Protein 5LND (pdb70)

Solvent-accessible surface area: 12380 Å² total; per-residue (Å²): 78,61,24,86,29,100,28,25,164,51,125,6,73,32,38,153,20,146,66,80,25,52,0,0,46,0,8,0,13,18,83,34,171,18,104,0,1,14,1,75,7,38,62,65,1,84,42,2,34,0,20,13,108,103,50,30,107,6,62,11,66,14,129,69,15,50,108,70,139,64,21,8,86,34,72,14,26,7,27,33,7,60,1,44,4,27,0,24,44,31,41,148,2,128,39,89,0,82,3,37,1,86,0,12,0,26,78,123,70,76,58,63,109,106,10,62,15,61,15,51,5,86,184,122,46,59,25,88,15,119,34,31,181,51,136,5,77,26,35,135,17,146,56,80,21,50,0,0,55,0,20,0,22,9,93,34,156,7,83,0,1,14,1,70,13,33,57,60,1,109,45,3,24,0,17,8,108,79,29,6,60,12,52,10,68,16,123,72,17,54,104,76,139,79,16,12,84,35,82,40,48,58,121,130,8,70,1,40,2,24,0,26,49,26,44,70,4,70,39,20,94,0,75,2,32,0,81,0,15,0,24,41,154,121,72,77,54,62,107,104,13,66,14,72,13,46,4,103,161

CATH classification: 2.60.40.3590

Foldseek 3Di:
DDKDKEFDDDAAAFFAFAAKFWTMKIKDFAPDFFFWKKKAWDDLCWQQWWAAPVGDTFHKDKPQFPDDRTITMDGDGDGMGMITIIGGGGDGGDHKTKTKIKMFTHSPTDDMDIDMYIGDHHD/DWDKDKEFDDDAAAFFFAQAWFWTMKMKTFDQDFFFWKKKAFDDLCWQQWWAFPVGDTFHKDWPQFPDDPTITMDGDGHGMDMITITGGGGDGGDWGWTKTKTKMFTHHCHTDDMDIDMYTGTHHD

Secondary structure (DSSP, 8-state):
-EEEEEE-SS-EESEE-SS-EEEEEEEEE-SS---EEEEEE-GGGTTTEEE-TT--EEE-EESSSEEETTEEEEE--SSEEEEEEEEPTT-EE--EEEEEEEEEEE--EEEEEEEEEEEEEE-/--EEEEEE-SS--BSEE-SS-EEEEEEEEE--S---EEEEEE-GGGTTTEEE-TT--EEE-B-SSSEEETTEEEE---SSEEEEEEEEPTT-EE-SEEEEEEEEEEEE---EEEEEEEEEEEEEB-

InterPro domains:
  IPR048725 Fimbrial protein MyfA/ph 6 antigen [NF037938] (3-158)
  IPR048725 Fimbrial protein MyfA/ph 6 antigen [PF21462] (51-158)
  IPR048725 Fimbrial protein MyfA/ph 6 antigen [cd18777] (51-157)
  IPR053731 Fimbrial Structure-Associated Virulence Factor [G3DSA:2.60.40.3590] 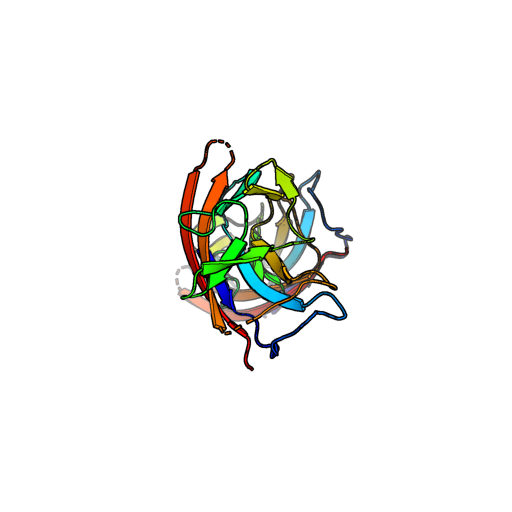(19-51)
  IPR053731 Fimbrial Structure-Associated Virulence Factor [G3DSA:2.60.40.3590] (52-159)

Nearest PDB structures (foldseek):
  5lnd-assembly1_A  TM=1.008E+00  e=5.851E-26  Yersinia enterocolitica
  5ln8-assembly2_B  TM=1.002E+00  e=4.134E-24  Yersinia enterocolitica
  5lo7-assembly1_A  TM=1.004E+00  e=1.104E-23  Yersinia enterocolitica
  5ln8-assembly1_A  TM=1.004E+00  e=1.618E-23  Yersinia enterocolitica
  5lo7-assembly1_B  TM=9.954E-01  e=4.821E-23  Yersinia enterocolitica

Sequence (249 aa):
FSVEFKATENEIVSGKLDADTPAFHLVMSDSGEHKGWNVRPTGASEGGQMVSADGTRVDLHTNELSWDNDHWWIDDGSERVEATFFLAAGDEVKGEYQFTGRVEEYVTVINSKDISATKTVKESFSVEFKATENEIVSGKLDADTPAFHLVMSDSGEHKGWNVRPTGASEGGQMVSADGTRVDLHTNELSWDNDHWWIDDGSERVEATFFLAAGDEVKAGEYQFTGRVEEYVETVINSKDISATKTVKE

Organism: Yersinia enterocolitica (NCBI:txid630)

Radius of gyration: 23.56 Å; Cα contacts (8 Å, |Δi|>4): 683; chains: 2; bounding box: 35×37×76 Å

Structure (mmCIF, N/CA/C/O backbone):
data_5LND
#
_entry.id   5LND
#
_cell.length_a   41.970
_cell.length_b   41.979
_cell.length_c   151.185
_cell.angle_alpha   90.000
_cell.angle_beta   90.000
_cell.angle_gamma   90.000
#
_symmetry.space_group_name_H-M   'P 21 21 21'
#
loop_
_entity.id
_entity.type
_entity.pdbx_description
1 polymer 'Fimbrial protein MyfA,Fimbrial protein MyfA,Fimbrial protein MyfA'
2 water water
#
loop_
_atom_site.group_PDB
_atom_site.id
_atom_site.type_symbol
_atom_site.label_atom_id
_atom_site.label_alt_id
_atom_site.label_comp_id
_atom_site.label_asym_id
_atom_site.label_entity_id
_atom_site.label_seq_id
_atom_site.pdbx_PDB_ins_code
_atom_site.Cartn_x
_atom_site.Cartn_y
_atom_site.Cartn_z
_atom_site.occupancy
_atom_site.B_iso_or_equiv
_atom_site.auth_seq_id
_atom_site.auth_comp_id
_atom_site.auth_asym_id
_atom_site.auth_atom_id
_atom_site.pdbx_PDB_model_num
ATOM 1 N N . PHE A 1 2 ? 4.047 5.867 -11.366 1.00 19.72 14 PHE A N 1
ATOM 2 C CA . PHE A 1 2 ? 4.681 5.738 -10.072 1.00 18.07 14 PHE A CA 1
ATOM 3 C C . PHE A 1 2 ? 4.108 4.542 -9.367 1.00 19.01 14 PHE A C 1
ATOM 4 O O . PHE A 1 2 ? 2.911 4.486 -9.098 1.00 21.81 14 PHE A O 1
ATOM 12 N N . SER A 1 3 ? 4.971 3.583 -9.062 1.00 19.17 15 SER A N 1
ATOM 13 C CA . SER A 1 3 ? 4.554 2.416 -8.313 1.00 19.51 15 SER A CA 1
ATOM 14 C C . SER A 1 3 ? 5.582 2.046 -7.253 1.00 19.45 15 SER A C 1
ATOM 15 O O . SER A 1 3 ? 6.783 2.196 -7.443 1.00 20.80 15 SER A O 1
ATOM 18 N N . VAL A 1 4 ? 5.104 1.571 -6.117 1.00 21.28 16 VAL A N 1
ATOM 19 C CA . VAL A 1 4 ? 6.005 1.147 -5.058 1.00 21.09 16 VAL A CA 1
ATOM 20 C C . VAL A 1 4 ? 5.615 -0.257 -4.611 1.00 21.30 16 VAL A C 1
ATOM 21 O O . VAL A 1 4 ? 4.432 -0.573 -4.533 1.00 24.30 16 VAL A O 1
ATOM 25 N N . GLU A 1 5 ? 6.604 -1.101 -4.341 1.00 21.59 17 GLU A N 1
ATOM 26 C CA . GLU A 1 5 ? 6.359 -2.445 -3.834 1.00 20.28 17 GLU A CA 1
ATOM 27 C C . GLU A 1 5 ? 7.304 -2.716 -2.668 1.00 17.48 17 GLU A C 1
ATOM 28 O O . GLU A 1 5 ? 8.506 -2.529 -2.779 1.00 18.17 17 GLU A O 1
ATOM 34 N N . PHE A 1 6 ? 6.741 -3.128 -1.540 1.00 19.23 18 PHE A N 1
ATOM 35 C CA . PHE A 1 6 ? 7.507 -3.337 -0.321 1.00 19.84 18 PHE A CA 1
ATOM 36 C C . PHE A 1 6 ? 6.972 -4.560 0.398 1.00 19.12 18 PHE A C 1
ATOM 37 O O . PHE A 1 6 ? 5.773 -4.670 0.630 1.00 21.88 18 PHE A O 1
ATOM 45 N N . LYS A 1 7 ? 7.861 -5.477 0.752 1.00 20.12 19 LYS A N 1
ATOM 46 C CA . LYS A 1 7 ? 7.443 -6.755 1.304 1.00 20.63 19 LYS A CA 1
ATOM 47 C C . LYS A 1 7 ? 8.532 -7.347 2.177 1.00 21.34 19 LYS A C 1
ATOM 48 O O . LYS A 1 7 ? 9.703 -7.021 2.026 1.00 20.01 19 LYS A O 1
ATOM 54 N N . ALA A 1 8 ? 8.138 -8.230 3.086 1.00 24.24 20 ALA A N 1
ATOM 55 C CA . ALA A 1 8 ? 9.105 -9.000 3.858 1.00 22.64 20 ALA A CA 1
ATOM 56 C C . ALA A 1 8 ? 9.843 -9.986 2.947 1.00 21.74 20 ALA A C 1
ATOM 57 O O . ALA A 1 8 ? 9.258 -10.547 2.017 1.00 22.91 20 ALA A O 1
ATOM 59 N N . THR A 1 9 ? 11.125 -10.205 3.207 1.00 22.61 21 THR A N 1
ATOM 60 C CA . THR A 1 9 ? 11.857 -11.218 2.453 1.00 25.98 21 THR A CA 1
ATOM 61 C C . THR A 1 9 ? 11.421 -12.622 2.892 1.00 27.12 21 THR A C 1
ATOM 62 O O . THR A 1 9 ? 10.700 -12.772 3.873 1.00 28.74 21 THR A O 1
ATOM 66 N N . GLU A 1 10 ? 11.851 -13.644 2.161 1.00 29.77 22 GLU A N 1
ATOM 67 C CA . GLU A 1 10 ? 11.329 -14.993 2.364 1.00 32.84 22 GLU A CA 1
ATOM 68 C C . GLU A 1 10 ? 12.186 -15.849 3.283 1.00 35.16 22 GLU A C 1
ATOM 69 O O . GLU A 1 10 ? 11.726 -16.873 3.796 1.00 36.63 22 GLU A O 1
ATOM 75 N N . ASN A 1 11 ? 13.428 -15.423 3.492 1.00 30.21 23 ASN A N 1
ATOM 76 C CA . ASN A 1 11 ? 14.343 -16.130 4.388 1.00 31.69 23 ASN A CA 1
ATOM 77 C C . ASN A 1 11 ? 13.895 -16.170 5.862 1.00 33.66 23 ASN A C 1
ATOM 78 O O . ASN A 1 11 ? 13.417 -15.181 6.419 1.00 32.97 23 ASN A O 1
ATOM 83 N N . GLU A 1 12 ? 14.048 -17.334 6.477 1.00 30.86 24 GLU A N 1
ATOM 84 C CA . GLU A 1 12 ? 13.647 -17.553 7.855 1.00 29.33 24 GLU A CA 1
ATOM 85 C C . GLU A 1 12 ? 14.655 -16.878 8.785 1.00 27.96 24 GLU A C 1
ATOM 86 O O . GLU A 1 12 ? 15.854 -17.069 8.622 1.00 28.53 24 GLU A O 1
ATOM 92 N N . ILE A 1 13 ? 14.178 -16.082 9.744 1.00 30.07 25 ILE A N 1
ATOM 93 C CA . ILE A 1 13 ? 15.036 -15.563 10.817 1.00 26.10 25 ILE A CA 1
ATOM 94 C C . ILE A 1 13 ? 14.641 -16.184 12.161 1.00 24.94 25 ILE A C 1
ATOM 95 O O . ILE A 1 13 ? 13.460 -16.274 12.483 1.00 27.22 25 ILE A O 1
ATOM 100 N N . VAL A 1 14 ? 15.629 -16.614 12.940 1.00 26.91 26 VAL A N 1
ATOM 101 C CA . VAL A 1 14 ? 15.384 -17.234 14.242 1.00 30.85 26 VAL A CA 1
ATOM 102 C C . VAL A 1 14 ? 16.007 -16.367 15.344 1.00 29.02 26 VAL A C 1
ATOM 103 O O . VAL A 1 14 ? 17.053 -15.763 15.125 1.00 28.80 26 VAL A O 1
ATOM 107 N N . SER A 1 15 ? 15.363 -16.292 16.510 1.00 27.69 27 SER A N 1
ATOM 108 C CA . SER A 1 15 ? 15.800 -15.372 17.564 1.00 27.45 27 SER A CA 1
ATOM 109 C C . SER A 1 15 ? 17.245 -15.638 18.020 1.00 29.53 27 SER A C 1
ATOM 110 O O . SER A 1 15 ? 17.751 -16.749 17.886 1.00 32.66 27 SER A O 1
ATOM 113 N N . GLY A 1 16 ? 17.921 -14.608 18.518 1.00 30.34 28 GLY A N 1
ATOM 114 C CA . GLY A 1 16 ? 19.309 -14.739 18.929 1.00 28.51 28 GLY A CA 1
ATOM 115 C C . GLY A 1 16 ? 20.206 -13.665 18.340 1.00 31.91 28 GLY A C 1
ATOM 116 O O . GLY A 1 16 ? 19.735 -12.591 17.959 1.00 29.63 28 GLY A O 1
ATOM 117 N N . LYS A 1 17 ? 21.501 -13.967 18.257 1.00 30.81 29 LYS A N 1
ATOM 118 C CA . LYS A 1 17 ? 22.499 -13.022 17.762 1.00 29.84 29 LYS A CA 1
ATOM 119 C C . LYS A 1 17 ? 23.011 -13.422 16.389 1.00 33.97 29 LYS A C 1
ATOM 120 O O . LYS A 1 17 ? 23.494 -14.534 16.181 1.00 35.00 29 LYS A O 1
ATOM 126 N N . LEU A 1 18 ? 22.922 -12.491 15.455 1.00 32.87 30 LEU A N 1
ATOM 127 C CA . LEU A 1 18 ? 23.113 -12.826 14.057 1.00 32.10 30 LEU A CA 1
ATOM 128 C C . LEU A 1 18 ? 24.565 -13.129 13.708 1.00 34.97 30 LEU A C 1
ATOM 129 O O . LEU A 1 18 ? 25.488 -12.625 14.340 1.00 37.06 30 LEU A O 1
ATOM 134 N N . ASP A 1 19 ? 24.744 -13.987 12.710 1.00 39.39 31 ASP A N 1
ATOM 135 C CA . ASP A 1 19 ? 26.061 -14.427 12.276 1.00 35.12 31 ASP A CA 1
ATOM 136 C C . ASP A 1 19 ? 26.549 -13.570 11.129 1.00 38.60 31 ASP A C 1
ATOM 137 O O . ASP A 1 19 ? 27.637 -12.999 11.180 1.00 37.51 31 ASP A O 1
ATOM 142 N N . ALA A 1 20 ? 25.727 -13.510 10.087 1.00 39.33 32 ALA A N 1
ATOM 143 C CA . ALA A 1 20 ? 26.003 -12.714 8.896 1.00 36.59 32 ALA A CA 1
ATOM 144 C C . ALA A 1 20 ? 24.876 -11.701 8.737 1.00 30.71 32 ALA A C 1
ATOM 145 O O . ALA A 1 20 ? 24.019 -11.587 9.611 1.00 29.89 32 ALA A O 1
ATOM 147 N N . ASP A 1 21 ? 24.869 -10.972 7.630 1.00 30.70 33 ASP A N 1
ATOM 148 C CA . ASP A 1 21 ? 23.792 -10.032 7.368 1.00 29.07 33 ASP A CA 1
ATOM 149 C C . ASP A 1 21 ? 22.567 -10.767 6.858 1.00 30.44 33 ASP A C 1
ATOM 150 O O . ASP A 1 21 ? 22.686 -11.677 6.047 1.00 35.80 33 ASP A O 1
ATOM 155 N N . THR A 1 22 ? 21.390 -10.379 7.329 1.00 26.87 34 THR A N 1
ATOM 156 C CA . THR A 1 22 ? 20.189 -11.137 7.009 1.00 26.72 34 THR A CA 1
ATOM 157 C C . THR A 1 22 ? 19.101 -10.266 6.378 1.00 27.89 34 THR A C 1
ATOM 158 O O . THR A 1 22 ? 18.618 -9.323 7.002 1.00 26.39 34 THR A O 1
ATOM 162 N N . PRO A 1 23 ? 18.726 -10.579 5.126 1.00 24.27 35 PRO A N 1
ATOM 163 C CA . PRO A 1 23 ? 17.675 -9.846 4.420 1.00 24.44 35 PRO A CA 1
ATOM 164 C C . PRO A 1 23 ? 16.377 -9.856 5.213 1.00 24.35 35 PRO A C 1
ATOM 165 O O . PRO A 1 23 ? 16.003 -10.901 5.733 1.00 26.29 35 PRO A O 1
ATOM 169 N N . ALA A 1 24 ? 15.700 -8.713 5.289 1.00 23.17 36 ALA A N 1
ATOM 170 C CA . ALA A 1 24 ? 14.432 -8.615 6.007 1.00 21.25 36 ALA A CA 1
ATOM 171 C C . ALA A 1 24 ? 13.274 -8.070 5.159 1.00 19.64 36 ALA A C 1
ATOM 172 O O . ALA A 1 24 ? 12.131 -8.499 5.326 1.00 19.74 36 ALA A O 1
ATOM 174 N N . PHE A 1 25 ? 13.563 -7.105 4.285 1.00 19.94 37 PHE A N 1
ATOM 175 C CA . PHE A 1 25 ? 12.545 -6.532 3.401 1.00 19.12 37 PHE A CA 1
ATOM 176 C C . PHE A 1 25 ? 13.085 -6.293 2.006 1.00 17.86 37 PHE A C 1
ATOM 177 O O . PHE A 1 25 ? 14.290 -6.158 1.817 1.00 18.77 37 PHE A O 1
ATOM 185 N N . HIS A 1 26 ? 12.183 -6.229 1.034 1.00 19.71 38 HIS A N 1
ATOM 186 C CA . HIS A 1 26 ? 12.565 -5.857 -0.316 1.00 19.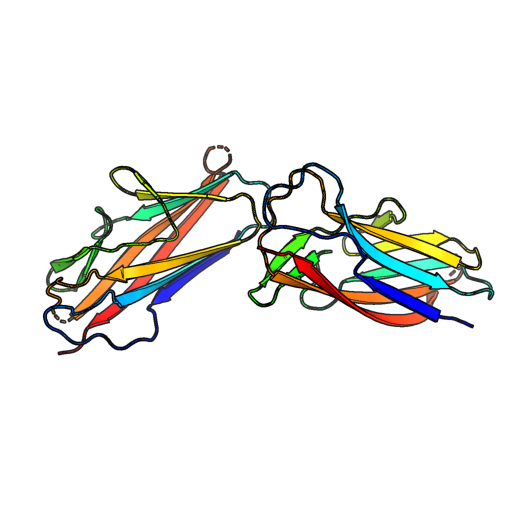63 38 HIS A CA 1
ATOM 187 C C . HIS A 1 26 ? 11.698 -4.725 -0.865 1.00 18.40 38 HIS A C 1
ATOM 188 O O . HIS A 1 26 ? 10.475 -4.709 -0.678 1.00 17.44 38 HIS A O 1
ATOM 195 N N . LEU A 1 27 ? 12.345 -3.792 -1.556 1.00 17.57 39 LEU A N 1
ATOM 196 C CA . LEU A 1 27 ? 11.688 -2.578 -2.021 1.00 18.55 39 LEU A CA 1
ATOM 197 C C . LEU A 1 27 ? 11.930 -2.300 -3.498 1.00 16.59 39 LEU A C 1
ATOM 198 O O . LEU A 1 27 ? 13.062 -2.324 -3.971 1.00 17.66 39 LEU A O 1
ATOM 203 N N . VAL A 1 28 ? 10.851 -2.031 -4.221 1.00 16.97 40 VAL A N 1
ATOM 204 C CA . VAL A 1 28 ? 10.961 -1.622 -5.606 1.00 18.60 40 VAL A CA 1
ATOM 205 C C . VAL A 1 28 ? 10.228 -0.311 -5.841 1.00 16.49 40 VAL A C 1
ATOM 206 O O . VAL A 1 28 ? 9.047 -0.192 -5.551 1.00 17.49 40 VAL A O 1
ATOM 210 N N . MET A 1 29 ? 10.952 0.676 -6.355 1.00 19.24 41 MET A N 1
ATOM 211 C CA . M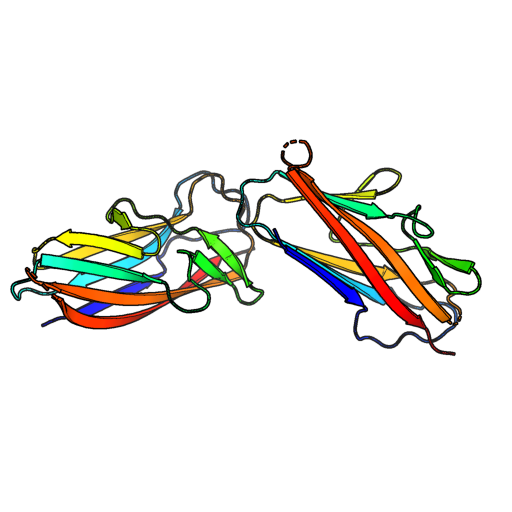ET A 1 29 ? 10.395 1.992 -6.645 1.00 19.81 41 MET A CA 1
ATOM 212 C C . MET A 1 29 ? 10.552 2.251 -8.133 1.00 19.57 41 MET A C 1
ATOM 213 O O . MET A 1 29 ? 11.661 2.225 -8.665 1.00 18.96 41 MET A O 1
ATOM 218 N N . SER A 1 30 ? 9.439 2.478 -8.813 1.00 20.33 42 SER A N 1
ATOM 219 C CA . SER A 1 30 ? 9.493 2.652 -10.251 1.00 19.56 42 SER A CA 1
ATOM 220 C C . SER A 1 30 ? 8.621 3.794 -10.725 1.00 21.73 42 SER A C 1
ATOM 221 O O . SER A 1 30 ? 7.575 4.084 -10.137 1.00 22.82 42 SER A O 1
ATOM 224 N N . ASP A 1 31 ? 9.090 4.466 -11.767 1.00 19.85 43 ASP A N 1
ATOM 225 C CA . ASP A 1 31 ? 8.313 5.488 -12.431 1.00 19.62 43 ASP A CA 1
ATOM 226 C C . ASP A 1 31 ? 8.911 5.756 -13.789 1.00 19.98 43 ASP A C 1
ATOM 227 O O . ASP A 1 31 ? 10.118 5.919 -13.922 1.00 18.50 43 ASP A O 1
ATOM 232 N N . SER A 1 32 ? 8.049 5.804 -14.798 1.00 26.47 44 SER A N 1
ATOM 233 C CA . SER A 1 32 ? 8.475 6.065 -16.167 1.00 26.19 44 SER A CA 1
ATOM 234 C C . SER A 1 32 ? 8.663 7.555 -16.417 1.00 24.73 44 SER A C 1
ATOM 235 O O . SER A 1 32 ? 9.250 7.945 -17.419 1.00 23.57 44 SER A O 1
ATOM 238 N N . GLY A 1 33 ? 8.168 8.386 -15.507 1.00 24.24 45 GLY A N 1
ATOM 239 C CA . GLY A 1 33 ? 8.336 9.821 -15.635 1.00 22.83 45 GLY A CA 1
ATOM 240 C C . GLY A 1 33 ? 9.728 10.292 -15.274 1.00 24.27 45 GLY A C 1
ATOM 241 O O . GLY A 1 33 ? 10.453 9.617 -14.551 1.00 27.57 45 GLY A O 1
ATOM 242 N N . GLU A 1 34 ? 10.091 11.459 -15.792 1.00 24.44 46 GLU A N 1
ATOM 243 C CA . GLU A 1 34 ? 11.356 12.125 -15.499 1.00 26.52 46 GLU A CA 1
ATOM 244 C C . GLU A 1 34 ? 11.530 12.375 -13.997 1.00 24.75 46 GLU A C 1
ATOM 245 O O . GLU A 1 34 ? 10.654 12.960 -13.360 1.00 24.74 46 GLU A O 1
ATOM 251 N N . HIS A 1 35 ? 12.655 11.932 -13.432 1.00 21.84 47 HIS A N 1
ATOM 252 C CA . HIS A 1 35 ? 12.932 12.130 -12.000 1.00 19.43 47 HIS A CA 1
ATOM 253 C C . HIS A 1 35 ? 14.421 12.091 -11.670 1.00 17.29 47 HIS A C 1
ATOM 254 O O . HIS A 1 35 ? 15.218 11.604 -12.468 1.00 20.99 47 HIS A O 1
ATOM 261 N N . LYS A 1 36 ? 14.792 12.604 -10.500 1.00 14.63 48 LYS A N 1
ATOM 262 C CA . LYS A 1 36 ? 16.198 12.665 -10.107 1.00 16.78 48 LYS A CA 1
ATOM 263 C C . LYS A 1 36 ? 16.563 11.528 -9.163 1.00 15.70 48 LYS A C 1
ATOM 264 O O . LYS A 1 36 ? 17.674 11.007 -9.187 1.00 15.77 48 LYS A O 1
ATOM 270 N N . GLY A 1 37 ? 15.620 11.137 -8.327 1.00 15.02 49 GLY A N 1
ATOM 271 C CA . GLY A 1 37 ? 15.899 10.100 -7.364 1.00 14.96 49 GLY A CA 1
ATOM 272 C C . GLY A 1 37 ? 14.749 9.840 -6.425 1.00 14.11 49 GLY A C 1
ATOM 273 O O . GLY A 1 37 ? 13.619 10.275 -6.664 1.00 15.16 49 GLY A O 1
ATOM 274 N N . TRP A 1 38 ? 15.060 9.120 -5.354 1.00 14.58 50 TRP A N 1
ATOM 275 C CA . TRP A 1 38 ? 14.073 8.668 -4.388 1.00 16.60 50 TRP A CA 1
ATOM 276 C C . TRP A 1 38 ? 14.542 8.852 -2.946 1.00 14.89 50 TRP A C 1
ATOM 277 O O . TRP A 1 38 ? 15.733 8.731 -2.638 1.00 13.84 50 TRP A O 1
ATOM 288 N N . ASN A 1 39 ? 13.583 9.143 -2.074 1.00 15.02 51 ASN A N 1
ATOM 289 C CA . ASN A 1 39 ? 13.782 9.102 -0.629 1.00 15.97 51 ASN A CA 1
ATOM 290 C C . ASN A 1 39 ? 12.991 7.924 -0.060 1.00 15.22 51 ASN A C 1
ATOM 291 O O . ASN A 1 39 ? 11.917 7.606 -0.562 1.00 14.52 51 ASN A O 1
ATOM 296 N N . VAL A 1 40 ? 13.523 7.270 0.969 1.00 13.23 52 VAL A N 1
ATOM 297 C CA . VAL A 1 40 ? 12.716 6.373 1.790 1.00 14.34 52 VAL A CA 1
ATOM 298 C C . VAL A 1 40 ? 12.759 6.903 3.227 1.00 15.22 52 VAL A C 1
ATOM 299 O O . VAL A 1 40 ? 13.799 6.836 3.876 1.00 16.34 52 VAL A O 1
ATOM 303 N N . ARG A 1 41 ? 11.635 7.438 3.708 1.00 14.26 53 ARG A N 1
ATOM 304 C CA . ARG A 1 41 ? 11.579 8.091 5.019 1.00 16.74 53 ARG A CA 1
ATOM 305 C C . ARG A 1 41 ? 10.823 7.274 6.063 1.00 16.09 53 ARG A C 1
ATOM 306 O O . ARG A 1 41 ? 9.617 7.115 5.959 1.00 15.01 53 ARG A O 1
ATOM 314 N N . PRO A 1 42 ? 11.534 6.770 7.088 1.00 15.27 54 PRO A N 1
ATOM 315 C CA . PRO A 1 42 ? 10.884 6.018 8.164 1.00 14.74 54 PRO A CA 1
ATOM 316 C C . PRO A 1 42 ? 9.899 6.901 8.911 1.00 17.09 54 PRO A C 1
ATOM 317 O O . PRO A 1 42 ? 10.187 8.063 9.222 1.00 17.52 54 PRO A O 1
ATOM 321 N N . THR A 1 43 ? 8.730 6.339 9.183 1.00 15.96 55 THR A N 1
ATOM 322 C CA . THR A 1 43 ? 7.652 7.067 9.813 1.00 15.35 55 THR A CA 1
ATOM 323 C C . THR A 1 43 ? 7.262 6.306 11.052 1.00 19.17 55 THR A C 1
ATOM 324 O O . THR A 1 43 ? 7.549 5.117 11.161 1.00 18.24 55 THR A O 1
ATOM 328 N N . GLY A 1 44 ? 6.600 6.987 11.979 1.00 20.52 56 GLY A N 1
ATOM 329 C CA . GLY A 1 44 ? 6.088 6.331 13.165 1.00 17.52 56 GLY A CA 1
ATOM 330 C C . GLY A 1 44 ? 7.169 5.737 14.042 1.00 16.79 56 GLY A C 1
ATOM 331 O O . GLY A 1 44 ? 8.252 6.302 14.185 1.00 18.45 56 GLY A O 1
ATOM 332 N N . ALA A 1 45 ? 6.874 4.575 14.611 1.00 17.27 57 ALA A N 1
ATOM 333 C CA . ALA A 1 45 ? 7.799 3.876 15.492 1.00 17.17 57 ALA A CA 1
ATOM 334 C C . ALA A 1 45 ? 9.106 3.524 14.794 1.00 17.11 57 ALA A C 1
ATOM 335 O O . ALA A 1 45 ? 10.086 3.164 15.439 1.00 22.41 57 ALA A O 1
ATOM 337 N N . SER A 1 46 ? 9.108 3.613 13.472 1.00 17.02 58 SER A N 1
ATOM 338 C CA . SER A 1 46 ? 10.252 3.198 12.687 1.00 17.11 58 SER A CA 1
ATOM 339 C C . SER A 1 46 ? 11.266 4.313 12.530 1.00 16.42 58 SER A C 1
ATOM 340 O O . SER A 1 46 ? 12.336 4.107 11.964 1.00 16.13 58 SER A O 1
ATOM 343 N N . GLU A 1 47 ? 10.938 5.495 13.035 1.00 15.98 59 GLU A N 1
ATOM 344 C CA . GLU A 1 47 ? 11.857 6.607 12.879 1.00 20.75 59 GLU A CA 1
ATOM 345 C C . GLU A 1 47 ? 13.223 6.300 13.484 1.00 19.59 59 GLU A C 1
ATOM 346 O O . GLU A 1 47 ? 13.321 5.852 14.616 1.00 21.95 59 GLU A O 1
ATOM 352 N N . GLY A 1 48 ? 14.274 6.520 12.706 1.00 19.43 60 GLY A N 1
ATOM 353 C CA . GLY A 1 48 ? 15.606 6.111 13.105 1.00 19.32 60 GLY A CA 1
ATOM 354 C C . GLY A 1 48 ? 16.060 5.000 12.187 1.00 17.15 60 GLY A C 1
ATOM 355 O O . GLY A 1 48 ? 17.200 4.538 12.258 1.00 21.23 60 GLY A O 1
ATOM 356 N N . GLY A 1 49 ? 15.146 4.571 11.325 1.00 15.55 61 GLY A N 1
ATOM 357 C CA . GLY A 1 49 ? 15.417 3.517 10.370 1.00 15.67 61 GLY A CA 1
ATOM 358 C C . GLY A 1 49 ? 15.389 2.166 11.043 1.00 15.29 61 GLY A C 1
ATOM 359 O O . GLY A 1 49 ? 16.322 1.393 10.903 1.00 16.19 61 GLY A O 1
ATOM 360 N N . GLN A 1 50 ? 14.317 1.880 11.774 1.00 17.90 62 GLN A N 1
ATOM 361 C CA . GLN A 1 50 ? 14.253 0.662 12.570 1.00 17.65 62 GLN A CA 1
ATOM 362 C C . GLN A 1 50 ? 12.954 -0.118 12.401 1.00 19.69 62 GLN A C 1
ATOM 363 O O . GLN A 1 50 ? 11.894 0.468 12.208 1.00 20.65 62 GLN A O 1
ATOM 369 N N . MET A 1 51 ? 13.044 -1.445 12.480 1.00 19.62 63 MET A N 1
ATOM 370 C CA . MET A 1 51 ? 11.848 -2.274 12.547 1.00 17.23 63 MET A CA 1
ATOM 371 C C . MET A 1 51 ? 11.549 -2.567 14.009 1.00 18.88 63 MET A C 1
ATOM 372 O O . MET A 1 51 ? 12.461 -2.790 14.805 1.00 19.98 63 MET A O 1
ATOM 377 N N . VAL A 1 52 ? 10.275 -2.520 14.375 1.00 20.55 64 VAL A N 1
ATOM 378 C CA . VAL A 1 52 ? 9.895 -2.518 15.785 1.00 20.59 64 VAL A CA 1
ATOM 379 C C . VAL A 1 52 ? 8.816 -3.564 16.048 1.00 20.17 64 VAL A C 1
ATOM 380 O O . VAL A 1 52 ? 7.808 -3.594 15.350 1.00 18.79 64 VAL A O 1
ATOM 384 N N . SER A 1 53 ? 9.029 -4.425 17.047 1.00 22.83 65 SER A N 1
ATOM 385 C CA . SER A 1 53 ? 8.071 -5.490 17.366 1.00 21.05 65 SER A CA 1
ATOM 386 C C . SER A 1 53 ? 6.946 -5.001 18.269 1.00 23.17 65 SER A C 1
ATOM 387 O O . SER A 1 53 ? 6.870 -3.824 18.593 1.00 24.06 65 SER A O 1
ATOM 390 N N . ALA A 1 54 ? 6.058 -5.904 18.663 1.00 25.52 66 ALA A N 1
ATOM 391 C CA . ALA A 1 54 ? 4.904 -5.508 19.461 1.00 28.31 66 ALA A CA 1
ATOM 392 C C . ALA A 1 54 ? 5.283 -5.186 20.899 1.00 27.29 66 ALA A C 1
ATOM 393 O O . ALA A 1 54 ? 4.564 -4.444 21.571 1.00 28.14 66 ALA A O 1
ATOM 395 N N . ASP A 1 55 ? 6.389 -5.757 21.373 1.00 23.41 67 ASP A N 1
ATOM 396 C CA . ASP A 1 55 ? 6.850 -5.483 22.730 1.00 24.99 67 ASP A CA 1
ATOM 397 C C . ASP A 1 55 ? 7.791 -4.293 22.803 1.00 25.47 67 ASP A C 1
ATOM 398 O O . ASP A 1 55 ? 8.313 -3.975 23.865 1.00 30.08 67 ASP A O 1
ATOM 403 N N . GLY A 1 56 ? 8.034 -3.658 21.665 1.00 24.62 68 GLY A N 1
ATOM 404 C CA . GLY A 1 56 ? 8.887 -2.487 21.632 1.00 23.73 68 GLY A CA 1
ATOM 405 C C . GLY A 1 56 ? 10.364 -2.748 21.428 1.00 24.93 68 GLY A C 1
ATOM 406 O O . GLY A 1 56 ? 11.195 -1.905 21.776 1.00 26.32 68 GLY A O 1
ATOM 407 N N . THR A 1 57 ? 10.702 -3.903 20.864 1.00 22.73 69 THR A N 1
ATOM 408 C CA . THR A 1 57 ? 12.089 -4.182 20.513 1.00 23.12 69 THR A CA 1
ATOM 409 C C . THR A 1 57 ? 12.428 -3.519 19.173 1.00 23.29 69 THR A C 1
ATOM 410 O O . THR A 1 57 ? 11.784 -3.804 18.157 1.00 20.48 69 THR A O 1
ATOM 414 N N . ARG A 1 58 ? 13.444 -2.652 19.176 1.00 25.70 70 ARG A N 1
ATOM 415 C CA . ARG A 1 58 ? 13.859 -1.897 17.985 1.00 24.03 70 ARG A CA 1
ATOM 416 C C . ARG A 1 58 ? 15.094 -2.526 17.325 1.00 23.33 70 ARG A C 1
ATOM 417 O O . ARG A 1 58 ? 16.134 -2.670 17.973 1.00 24.01 70 ARG A O 1
ATOM 425 N N . VAL A 1 59 ? 14.993 -2.896 16.047 1.00 20.88 71 VAL A N 1
ATOM 426 C CA . VAL A 1 59 ? 16.155 -3.432 15.318 1.00 22.74 71 VAL A CA 1
ATOM 427 C C . VAL A 1 59 ? 16.534 -2.596 14.089 1.00 23.08 71 VAL A C 1
ATOM 428 O O . VAL A 1 59 ? 15.684 -2.285 13.250 1.00 22.86 71 VAL A O 1
ATOM 432 N N . ASP A 1 60 ? 17.816 -2.248 13.992 1.00 21.87 72 ASP A N 1
ATOM 433 C CA . ASP A 1 60 ? 18.324 -1.423 12.903 1.00 20.52 72 ASP A CA 1
ATOM 434 C C . ASP A 1 60 ? 18.218 -2.079 11.531 1.00 23.33 72 ASP A C 1
ATOM 435 O O . ASP A 1 60 ? 18.427 -3.284 11.385 1.00 22.00 72 ASP A O 1
ATOM 440 N N . LEU A 1 61 ? 17.889 -1.267 10.529 1.00 22.40 73 LEU A N 1
ATOM 441 C CA . LEU A 1 61 ? 17.860 -1.703 9.138 1.00 19.46 73 LEU A CA 1
ATOM 442 C C . LEU A 1 61 ? 19.062 -1.141 8.421 1.00 16.68 73 LEU A C 1
ATOM 443 O O . LEU A 1 61 ? 19.559 -0.080 8.783 1.00 18.26 73 LEU A O 1
ATOM 448 N N . HIS A 1 62 ? 19.536 -1.855 7.409 1.00 18.28 74 HIS A N 1
ATOM 449 C CA . HIS A 1 62 ? 20.637 -1.366 6.602 1.00 17.62 74 HIS A CA 1
ATOM 450 C C . HIS A 1 62 ? 20.384 -1.748 5.162 1.00 17.05 74 HIS A C 1
ATOM 451 O O . HIS A 1 62 ? 19.707 -2.740 4.898 1.00 18.92 74 HIS A O 1
ATOM 458 N N . THR A 1 63 ? 20.934 -0.962 4.242 1.00 16.98 75 THR A N 1
ATOM 459 C CA . THR A 1 63 ? 20.839 -1.241 2.812 1.00 18.81 75 THR A CA 1
ATOM 460 C C . THR A 1 63 ? 22.123 -0.833 2.107 1.00 18.60 75 THR A C 1
ATOM 461 O O . THR A 1 63 ? 22.718 0.194 2.433 1.00 17.39 75 THR A O 1
ATOM 465 N N . ASN A 1 64 ? 22.557 -1.654 1.156 1.00 21.20 76 ASN A N 1
ATOM 466 C CA . ASN A 1 64 ? 23.713 -1.312 0.340 1.00 23.65 76 ASN A CA 1
ATOM 467 C C . ASN A 1 64 ? 23.303 -0.714 -1.011 1.00 20.84 76 ASN A C 1
ATOM 468 O O . ASN A 1 64 ? 24.149 -0.326 -1.814 1.00 21.75 76 ASN A O 1
ATOM 473 N N . GLU A 1 65 ? 21.996 -0.604 -1.230 1.00 20.93 77 GLU A N 1
ATOM 474 C CA . GLU A 1 65 ? 21.470 -0.043 -2.466 1.00 20.61 77 GLU A CA 1
ATOM 475 C C . GLU A 1 65 ? 21.111 1.419 -2.318 1.00 18.69 77 GLU A C 1
ATOM 476 O O . GLU A 1 65 ? 20.959 2.114 -3.316 1.00 21.19 77 GLU A O 1
ATOM 482 N N . LEU A 1 66 ? 20.940 1.881 -1.083 1.00 16.97 78 LEU A N 1
ATOM 483 C CA . LEU A 1 66 ? 20.573 3.271 -0.858 1.00 14.45 78 LEU A CA 1
ATOM 484 C C . LEU A 1 66 ? 21.560 3.938 0.074 1.00 14.54 78 LEU A C 1
ATOM 485 O O . LEU A 1 66 ? 22.189 3.284 0.903 1.00 15.19 78 LEU A O 1
ATOM 490 N N . SER A 1 67 ? 21.677 5.253 -0.077 1.00 16.28 79 SER A N 1
ATOM 491 C CA . SER A 1 67 ? 22.493 6.077 0.796 1.00 17.11 79 SER A CA 1
ATOM 492 C C . SER A 1 67 ? 21.685 6.535 2.005 1.00 17.03 79 SER A C 1
ATOM 493 O O . SER A 1 67 ? 20.459 6.519 1.975 1.00 16.34 79 SER A O 1
ATOM 496 N N . TRP A 1 68 ? 22.380 6.961 3.056 1.00 16.04 80 TRP A N 1
ATOM 497 C CA . TRP A 1 68 ? 21.732 7.422 4.282 1.00 18.35 80 TRP A CA 1
ATOM 498 C C . TRP A 1 68 ? 22.114 8.865 4.605 1.00 17.46 80 TRP A C 1
ATOM 499 O O . TRP A 1 68 ? 23.255 9.272 4.388 1.00 17.17 80 TRP A O 1
ATOM 510 N N . ASP A 1 69 ? 21.152 9.632 5.112 1.00 17.53 81 ASP A N 1
ATOM 511 C CA . ASP A 1 69 ? 21.377 11.030 5.459 1.00 19.06 81 ASP A CA 1
ATOM 512 C C . ASP A 1 69 ? 20.651 11.358 6.759 1.00 19.34 81 ASP A C 1
ATOM 513 O O . ASP A 1 69 ? 19.494 11.777 6.733 1.00 21.28 81 ASP A O 1
ATOM 518 N N . ASN A 1 70 ? 21.350 11.181 7.883 1.00 18.52 82 ASN A N 1
ATOM 519 C CA . ASN A 1 70 ? 20.823 11.452 9.230 1.00 20.56 82 ASN A CA 1
ATOM 520 C C . ASN A 1 70 ? 19.635 10.589 9.656 1.00 19.15 82 ASN A C 1
ATOM 521 O O . ASN A 1 70 ? 19.734 9.836 10.622 1.00 21.20 82 ASN A O 1
ATOM 526 N N . ASP A 1 71 ? 18.517 10.698 8.943 1.00 19.38 83 ASP A N 1
ATOM 527 C CA . ASP A 1 71 ? 17.300 9.995 9.352 1.00 19.78 83 ASP A CA 1
ATOM 528 C C . ASP A 1 71 ? 16.500 9.334 8.227 1.00 19.51 83 ASP A C 1
ATOM 529 O O . ASP A 1 71 ? 15.366 8.914 8.447 1.00 18.60 83 ASP A O 1
ATOM 534 N N . HIS A 1 72 ? 17.083 9.222 7.034 1.00 16.47 84 HIS A N 1
ATOM 535 C CA . HIS A 1 72 ? 16.382 8.598 5.906 1.00 17.12 84 HIS A CA 1
ATOM 536 C C . HIS A 1 72 ? 17.326 8.023 4.848 1.00 15.63 84 HIS A C 1
ATOM 537 O O . HIS A 1 72 ? 18.492 8.395 4.795 1.00 16.67 84 HIS A O 1
ATOM 544 N N . TRP A 1 73 ? 16.831 7.109 4.017 1.00 14.02 85 TRP A N 1
ATOM 545 C CA . TRP A 1 73 ? 17.622 6.654 2.873 1.00 14.63 85 TRP A CA 1
ATOM 546 C C . TRP A 1 73 ? 17.296 7.485 1.649 1.00 17.17 85 TRP A C 1
ATOM 547 O O . TRP A 1 73 ? 16.202 8.040 1.541 1.00 15.03 85 TRP A O 1
ATOM 558 N N . TRP A 1 74 ? 18.257 7.591 0.739 1.00 16.61 86 TRP A N 1
ATOM 559 C CA . TRP A 1 74 ? 18.049 8.336 -0.497 1.00 15.69 86 TRP A CA 1
ATOM 560 C C . TRP A 1 74 ? 18.964 7.804 -1.573 1.00 16.22 86 TRP A C 1
ATOM 561 O O . TRP A 1 74 ? 20.008 7.223 -1.284 1.00 15.40 86 TRP A O 1
ATOM 572 N N . ILE A 1 75 ? 18.560 8.011 -2.819 1.00 17.63 87 ILE A N 1
ATOM 573 C CA . ILE A 1 75 ? 19.390 7.656 -3.958 1.00 16.29 87 ILE A CA 1
ATOM 574 C C . ILE A 1 75 ? 19.067 8.545 -5.150 1.00 17.53 87 ILE A C 1
ATOM 575 O O . ILE A 1 75 ? 17.906 8.888 -5.384 1.00 16.64 87 ILE A O 1
ATOM 580 N N . ASP A 1 76 ? 20.108 8.952 -5.873 1.00 20.09 88 ASP A N 1
ATOM 581 C CA . ASP A 1 76 ? 19.929 9.587 -7.170 1.00 17.55 88 ASP A CA 1
ATOM 582 C C . ASP A 1 76 ? 19.952 8.500 -8.228 1.00 20.20 88 ASP A C 1
ATOM 583 O O . ASP A 1 76 ? 20.963 7.834 -8.434 1.00 20.17 88 ASP A O 1
ATOM 588 N N . ASP A 1 77 ? 18.824 8.323 -8.894 1.00 21.68 89 ASP A N 1
ATOM 589 C CA . ASP A 1 77 ? 18.670 7.263 -9.867 1.00 19.81 89 ASP A CA 1
ATOM 590 C C . ASP A 1 77 ? 17.608 7.740 -10.833 1.00 20.37 89 ASP A C 1
ATOM 591 O O . ASP A 1 77 ? 16.441 7.893 -10.458 1.00 20.61 89 ASP A O 1
ATOM 596 N N . GLY A 1 78 ? 18.024 8.000 -12.067 1.00 18.79 90 GLY A N 1
ATOM 597 C CA . GLY A 1 78 ? 17.116 8.467 -13.093 1.00 19.51 90 GLY A CA 1
ATOM 598 C C . GLY A 1 78 ? 16.440 7.373 -13.896 1.00 17.80 90 GLY A C 1
ATOM 599 O O . GLY A 1 78 ? 15.465 7.639 -14.587 1.00 17.83 90 GLY A O 1
ATOM 600 N N . SER A 1 79 ? 16.944 6.145 -13.815 1.00 17.22 91 SER A N 1
ATOM 601 C CA . SER A 1 79 ? 16.327 5.045 -14.545 1.00 17.08 91 SER A CA 1
ATOM 602 C C . SER A 1 79 ? 14.887 4.843 -14.078 1.00 18.60 91 SER A C 1
ATOM 603 O O . SER A 1 79 ? 14.455 5.439 -13.088 1.00 20.69 91 SER A O 1
ATOM 606 N N . GLU A 1 80 ? 14.137 4.015 -14.794 1.00 19.03 92 GLU A N 1
ATOM 607 C CA . GLU A 1 80 ? 12.708 3.852 -14.525 1.00 20.92 92 GLU A CA 1
ATOM 608 C C . GLU A 1 80 ? 12.443 3.092 -13.217 1.00 20.30 92 GLU A C 1
ATOM 609 O O . GLU A 1 80 ? 11.358 3.175 -12.640 1.00 21.11 92 GLU A O 1
ATOM 615 N N . ARG A 1 81 ? 13.455 2.384 -12.733 1.00 19.72 93 ARG A N 1
ATOM 616 C CA . ARG A 1 81 ? 13.249 1.420 -11.664 1.00 20.63 93 ARG A CA 1
ATOM 617 C C . ARG A 1 81 ? 14.498 1.220 -10.795 1.00 20.94 93 ARG A C 1
ATOM 618 O O . ARG A 1 81 ? 15.614 1.140 -11.301 1.00 21.46 93 ARG A O 1
ATOM 626 N N . VAL A 1 82 ? 14.310 1.149 -9.484 1.00 20.46 94 VAL A N 1
ATOM 627 C CA . VAL A 1 82 ? 15.428 0.901 -8.577 1.00 20.79 94 VAL A CA 1
ATOM 628 C C . VAL A 1 82 ? 14.975 -0.071 -7.489 1.00 23.17 94 VAL A C 1
ATOM 629 O O . VAL A 1 82 ? 13.858 0.041 -6.979 1.00 20.96 94 VAL A O 1
ATOM 633 N N . GLU A 1 83 ? 15.820 -1.046 -7.162 1.00 20.71 95 GLU A N 1
ATOM 634 C CA . GLU A 1 83 ? 15.471 -2.040 -6.152 1.00 22.95 95 GLU A CA 1
ATOM 635 C C . GLU A 1 83 ? 16.416 -2.018 -4.965 1.00 21.96 95 GLU A C 1
ATOM 636 O O . GLU A 1 83 ? 17.613 -1.798 -5.122 1.00 21.66 95 GLU A O 1
ATOM 642 N N . ALA A 1 84 ? 15.878 -2.259 -3.775 1.00 18.08 96 ALA A N 1
ATOM 643 C CA . ALA A 1 84 ? 16.710 -2.304 -2.591 1.00 16.75 96 ALA A CA 1
ATOM 644 C C . ALA A 1 84 ? 16.295 -3.437 -1.668 1.00 17.81 96 ALA A C 1
ATOM 645 O O . ALA A 1 84 ? 15.113 -3.768 -1.555 1.00 18.45 96 ALA A O 1
ATOM 647 N N . THR A 1 85 ? 17.289 -4.019 -1.005 1.00 17.99 97 THR A N 1
ATOM 648 C CA . THR A 1 85 ? 17.078 -5.036 0.014 1.00 15.91 97 THR A CA 1
ATOM 649 C C . THR A 1 85 ? 17.567 -4.477 1.333 1.00 19.16 97 THR A C 1
ATOM 650 O O . THR A 1 85 ? 18.688 -3.981 1.425 1.00 20.42 97 THR A O 1
ATOM 654 N N . PHE A 1 86 ? 16.723 -4.538 2.354 1.00 20.75 98 PHE A N 1
ATOM 655 C CA . PHE A 1 86 ? 17.113 -4.065 3.667 1.00 18.17 98 PHE A CA 1
ATOM 656 C C .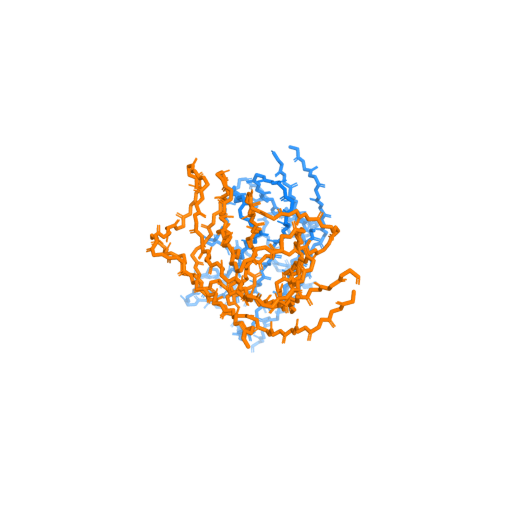 PHE A 1 86 ? 17.403 -5.256 4.531 1.00 18.00 98 PHE A C 1
ATOM 657 O O . PHE A 1 86 ? 16.600 -6.185 4.606 1.00 17.35 98 PHE A O 1
ATOM 665 N N . PHE A 1 87 ? 18.561 -5.223 5.179 1.00 19.48 99 PHE A N 1
ATOM 666 C CA . PHE A 1 87 ? 19.022 -6.354 5.959 1.00 22.68 99 PHE A CA 1
ATOM 667 C C . PHE A 1 87 ? 19.349 -5.981 7.410 1.00 24.54 99 PHE A C 1
ATOM 668 O O . PHE A 1 87 ? 19.515 -4.807 7.748 1.00 21.50 99 PHE A O 1
ATOM 676 N N . LEU A 1 88 ? 19.415 -7.002 8.259 1.00 25.44 100 LEU A N 1
ATOM 677 C CA . LEU A 1 88 ? 19.877 -6.861 9.628 1.00 24.44 100 LEU A CA 1
ATOM 678 C C . LEU A 1 88 ? 21.371 -7.138 9.665 1.00 24.19 100 LEU A C 1
ATOM 679 O O . LEU A 1 88 ? 21.870 -7.996 8.941 1.00 25.78 100 LEU A O 1
ATOM 684 N N . ALA A 1 89 ? 22.090 -6.400 10.495 1.00 23.50 101 ALA A N 1
ATOM 685 C CA . ALA A 1 89 ? 23.524 -6.582 10.567 1.00 24.34 101 ALA A CA 1
ATOM 686 C C . ALA A 1 89 ? 23.886 -7.816 11.367 1.00 24.74 101 ALA A C 1
ATOM 687 O O . ALA A 1 89 ? 23.157 -8.245 12.256 1.00 23.45 101 ALA A O 1
ATOM 689 N N . ALA A 1 90 ? 25.031 -8.383 11.025 1.00 29.34 102 ALA A N 1
ATOM 690 C CA . ALA A 1 90 ? 25.603 -9.487 11.770 1.00 33.48 102 ALA A CA 1
ATOM 691 C C . ALA A 1 90 ? 26.040 -8.992 13.144 1.00 31.03 102 ALA A C 1
ATOM 692 O O . ALA A 1 90 ? 26.640 -7.923 13.269 1.00 29.61 102 ALA A O 1
ATOM 694 N N . GLY A 1 91 ? 25.738 -9.771 14.174 1.00 29.43 103 GLY A N 1
ATOM 695 C CA . GLY A 1 91 ? 26.117 -9.399 15.519 1.00 27.74 103 GLY A CA 1
ATOM 696 C C . GLY A 1 91 ? 24.987 -8.699 16.226 1.00 28.23 103 GLY A C 1
ATOM 697 O O . GLY A 1 91 ? 25.124 -8.275 17.368 1.00 33.83 103 GLY A O 1
ATOM 698 N N . ASP A 1 92 ? 23.859 -8.569 15.547 1.00 29.58 104 ASP A N 1
ATOM 699 C CA . ASP A 1 92 ? 22.704 -7.958 16.178 1.00 28.94 104 ASP A CA 1
ATOM 700 C C . ASP A 1 92 ? 21.820 -8.983 16.886 1.00 27.94 104 ASP A C 1
ATOM 701 O O . ASP A 1 92 ? 21.421 -9.997 16.307 1.00 23.54 104 ASP A O 1
ATOM 706 N N . GLU A 1 93 ? 21.544 -8.722 18.157 1.00 29.81 105 GLU A N 1
ATOM 707 C CA . GLU A 1 93 ? 20.611 -9.543 18.909 1.00 31.18 105 GLU A CA 1
ATOM 708 C C . GLU A 1 93 ? 19.192 -9.271 18.409 1.00 29.21 105 GLU A C 1
ATOM 709 O O . GLU A 1 93 ? 18.792 -8.116 18.234 1.00 26.73 105 GLU A O 1
ATOM 715 N N . VAL A 1 94 ? 18.450 -10.337 18.118 1.00 28.09 106 VAL A N 1
ATOM 716 C CA . VAL A 1 94 ? 17.066 -10.188 17.682 1.00 27.36 106 VAL A CA 1
ATOM 717 C C . VAL A 1 94 ? 16.106 -11.148 18.388 1.00 27.86 106 VAL A C 1
ATOM 718 O O . VAL A 1 94 ? 16.311 -12.358 18.397 1.00 27.17 106 VAL A O 1
ATOM 722 N N . LYS A 1 95 ? 15.052 -10.588 18.964 1.00 27.10 107 LYS A N 1
ATOM 723 C CA . LYS A 1 95 ? 14.047 -11.359 19.665 1.00 25.62 107 LYS A CA 1
ATOM 724 C C . LYS A 1 95 ? 12.854 -11.571 18.742 1.00 25.60 107 LYS A C 1
ATOM 725 O O . LYS A 1 95 ? 12.095 -12.523 18.886 1.00 28.49 107 LYS A O 1
ATOM 731 N N . GLY A 1 97 ? 9.995 -11.822 17.639 1.00 25.83 109 GLY A N 1
ATOM 732 C CA . GLY A 1 97 ? 8.640 -11.305 17.529 1.00 25.89 109 GLY A CA 1
ATOM 733 C C . GLY A 1 97 ? 8.221 -10.984 16.106 1.00 22.78 109 GLY A C 1
ATOM 734 O O . GLY A 1 97 ? 8.804 -11.501 15.163 1.00 21.98 109 GLY A O 1
ATOM 735 N N . GLU A 1 98 ? 7.198 -10.146 15.954 1.00 22.91 110 GLU A N 1
ATOM 736 C CA . GLU A 1 98 ? 6.781 -9.669 14.632 1.00 25.02 110 GLU A CA 1
ATOM 737 C C . GLU A 1 98 ? 7.180 -8.205 14.413 1.00 20.99 110 GLU A C 1
ATOM 738 O O . GLU A 1 98 ? 6.591 -7.306 15.003 1.00 18.03 110 GLU A O 1
ATOM 744 N N . TYR A 1 99 ? 8.154 -7.964 13.542 1.00 21.85 111 TYR A N 1
ATOM 745 C CA . TYR A 1 99 ? 8.711 -6.618 13.400 1.00 23.10 111 TYR A CA 1
ATOM 746 C C . TYR A 1 99 ? 8.153 -5.812 12.226 1.00 21.02 111 TYR A C 1
ATOM 747 O O . TYR A 1 99 ? 8.253 -6.224 11.075 1.00 19.48 111 TYR A O 1
ATOM 756 N N . GLN A 1 100 ? 7.598 -4.643 12.524 1.00 21.58 112 GLN A N 1
ATOM 757 C CA . GLN A 1 100 ? 7.021 -3.792 11.490 1.00 21.03 112 GLN A CA 1
ATOM 758 C C . GLN A 1 100 ? 7.902 -2.601 11.142 1.00 20.26 112 GLN A C 1
ATOM 759 O O . GLN A 1 100 ? 8.354 -1.871 12.023 1.00 19.27 112 GLN A O 1
ATOM 765 N N . PHE A 1 101 ? 8.145 -2.410 9.851 1.00 17.68 113 PHE A N 1
ATOM 766 C CA . PHE A 1 101 ? 8.670 -1.137 9.376 1.00 17.11 113 PHE A CA 1
ATOM 767 C C . PHE A 1 101 ? 7.580 -0.331 8.661 1.00 16.64 113 PHE A C 1
ATOM 768 O O . PHE A 1 101 ? 6.896 -0.844 7.764 1.00 15.57 113 PHE A O 1
ATOM 776 N N . THR A 1 102 ? 7.434 0.932 9.066 1.00 17.98 114 THR A N 1
ATOM 777 C CA . THR A 1 102 ? 6.571 1.890 8.372 1.00 17.09 114 THR A CA 1
ATOM 778 C C . THR A 1 102 ? 7.381 3.054 7.830 1.00 16.84 114 THR A C 1
ATOM 779 O O . THR A 1 102 ? 8.224 3.619 8.532 1.00 15.77 114 THR A O 1
ATOM 783 N N . GLY A 1 103 ? 7.115 3.412 6.579 1.00 15.16 115 GLY A N 1
ATOM 784 C CA . GLY A 1 103 ? 7.853 4.477 5.936 1.00 15.40 115 GLY A CA 1
ATOM 785 C C . GLY A 1 103 ? 7.080 5.210 4.854 1.00 14.37 115 GLY A C 1
ATOM 786 O O . GLY A 1 103 ? 5.908 4.932 4.614 1.00 15.68 115 GLY A O 1
ATOM 787 N N . ARG A 1 104 ? 7.743 6.166 4.214 1.00 14.33 116 ARG A N 1
ATOM 788 C CA . ARG A 1 104 ? 7.175 6.907 3.093 1.00 14.86 116 ARG A CA 1
ATOM 789 C C . ARG A 1 104 ? 8.197 6.971 1.970 1.00 14.13 116 ARG A C 1
ATOM 790 O O . ARG A 1 104 ? 9.333 7.395 2.176 1.00 13.37 116 ARG A O 1
ATOM 798 N N . VAL A 1 105 ? 7.796 6.527 0.785 1.00 13.34 117 VAL A N 1
ATOM 799 C CA . VAL A 1 105 ? 8.657 6.599 -0.389 1.00 14.43 117 VAL A CA 1
ATOM 800 C C . VAL A 1 105 ? 8.395 7.928 -1.082 1.00 14.52 117 VAL A C 1
ATOM 801 O O . VAL A 1 105 ? 7.251 8.345 -1.210 1.00 15.42 117 VAL A O 1
ATOM 805 N N . GLU A 1 106 ? 9.449 8.608 -1.509 1.00 15.10 118 GLU A N 1
ATOM 806 C CA . GLU A 1 106 ? 9.285 9.863 -2.222 1.00 14.39 118 GLU A CA 1
ATOM 807 C C . GLU A 1 106 ? 10.118 9.853 -3.480 1.00 16.09 118 GLU A C 1
ATOM 808 O O . GLU A 1 106 ? 11.263 9.415 -3.467 1.00 15.06 118 GLU A O 1
ATOM 814 N N . GLU A 1 107 ? 9.526 10.346 -4.561 1.00 17.84 119 GLU A N 1
ATOM 815 C CA . GLU A 1 107 ? 10.227 10.573 -5.810 1.00 15.96 119 GLU A CA 1
ATOM 816 C C . GLU A 1 107 ? 10.470 12.062 -5.944 1.00 16.35 119 GLU A C 1
ATOM 817 O O . GLU A 1 107 ? 9.536 12.852 -5.833 1.00 16.51 119 GLU A O 1
ATOM 823 N N . TYR A 1 108 ? 11.711 12.456 -6.202 1.00 16.56 120 TYR A N 1
ATOM 824 C CA . TYR A 1 108 ? 12.006 13.876 -6.356 1.00 17.60 120 TYR A CA 1
ATOM 825 C C . TYR A 1 108 ? 12.682 14.214 -7.683 1.00 18.15 120 TYR A C 1
ATOM 826 O O . TYR A 1 108 ? 13.201 13.328 -8.369 1.00 15.32 120 TYR A O 1
ATOM 835 N N . VAL A 1 109 ? 12.670 15.506 -8.020 1.00 20.19 121 VAL A N 1
ATOM 836 C CA . VAL A 1 109 ? 13.312 16.025 -9.230 1.00 21.72 121 VAL A CA 1
ATOM 837 C C . VAL A 1 109 ? 14.426 17.034 -8.945 1.00 21.50 121 VAL A C 1
ATOM 838 O O . VAL A 1 109 ? 14.885 17.178 -7.821 1.00 24.40 121 VAL A O 1
ATOM 842 N N . THR A 1 117 ? 12.472 18.861 -4.679 1.00 19.51 129 THR A N 1
ATOM 843 C CA . THR A 1 117 ? 11.062 18.826 -5.068 1.00 19.55 129 THR A CA 1
ATOM 844 C C . THR A 1 117 ? 10.550 17.405 -5.247 1.00 17.84 129 THR A C 1
ATOM 845 O O . THR A 1 117 ? 10.933 16.702 -6.176 1.00 17.93 129 THR A O 1
ATOM 849 N N . VAL A 1 118 ? 9.656 17.005 -4.356 1.00 17.60 130 VAL A N 1
ATOM 850 C CA . VAL A 1 118 ? 9.039 15.685 -4.402 1.00 18.22 130 VAL A CA 1
ATOM 851 C C . VAL A 1 118 ? 7.788 15.750 -5.270 1.00 17.12 130 VAL A C 1
ATOM 852 O O . VAL A 1 118 ? 6.947 16.618 -5.082 1.00 17.76 130 VAL A O 1
ATOM 856 N N . ILE A 1 119 ? 7.679 14.827 -6.221 1.00 17.56 131 ILE A N 1
ATOM 857 C CA . ILE A 1 119 ? 6.621 14.860 -7.226 1.00 19.56 131 ILE A CA 1
ATOM 858 C C . ILE A 1 119 ? 5.639 13.693 -7.093 1.00 17.59 131 ILE A C 1
ATOM 859 O O . ILE A 1 119 ? 4.567 13.708 -7.697 1.00 17.37 131 ILE A O 1
ATOM 864 N N . ASN A 1 120 ? 6.024 12.682 -6.316 1.00 16.67 132 ASN A N 1
ATOM 865 C CA . ASN A 1 120 ? 5.164 11.538 -6.006 1.00 16.83 132 ASN A CA 1
ATOM 866 C C . ASN A 1 120 ? 5.554 10.948 -4.651 1.00 19.13 132 ASN A C 1
ATOM 867 O O . ASN A 1 120 ? 6.738 10.914 -4.317 1.00 16.64 132 ASN A O 1
ATOM 872 N N . SER A 1 121 ? 4.574 10.482 -3.875 1.00 18.11 133 SER A N 1
ATOM 873 C CA . SER A 1 121 ? 4.877 9.801 -2.607 1.00 18.53 133 SER A CA 1
ATOM 874 C C . SER A 1 121 ? 3.821 8.797 -2.146 1.00 19.07 133 SER A C 1
ATOM 875 O O . SER A 1 121 ? 2.672 8.826 -2.592 1.00 20.69 133 SER A O 1
ATOM 878 N N . LYS A 1 122 ? 4.226 7.913 -1.240 1.00 18.07 134 LYS A N 1
ATOM 879 C CA . LYS A 1 122 ? 3.391 6.794 -0.837 1.00 17.40 134 LYS A CA 1
ATOM 880 C C . LYS A 1 122 ? 3.932 6.133 0.421 1.00 16.02 134 LYS A C 1
ATOM 881 O O . LYS A 1 122 ? 5.138 5.949 0.570 1.00 15.97 134 LYS A O 1
ATOM 887 N N . ASP A 1 123 ? 3.027 5.793 1.329 1.00 17.44 135 ASP A N 1
ATOM 888 C CA . ASP A 1 123 ? 3.393 5.042 2.509 1.00 16.73 135 ASP A CA 1
ATOM 889 C C . ASP A 1 123 ? 3.687 3.617 2.155 1.00 17.34 135 ASP A C 1
ATOM 890 O O . ASP A 1 123 ? 3.025 3.017 1.311 1.00 20.19 135 ASP A O 1
ATOM 895 N N . ILE A 1 124 ? 4.688 3.075 2.821 1.00 16.45 136 ILE A N 1
ATOM 896 C CA . ILE A 1 124 ? 5.004 1.673 2.699 1.00 17.92 136 ILE A CA 1
ATOM 897 C C . ILE A 1 124 ? 4.967 1.070 4.091 1.00 15.13 136 ILE A C 1
ATOM 898 O O . ILE A 1 124 ? 5.285 1.741 5.075 1.00 13.70 136 ILE A O 1
ATOM 903 N N . SER A 1 125 ? 4.537 -0.183 4.172 1.00 15.04 137 SER A N 1
ATOM 904 C CA . SER A 1 125 ? 4.505 -0.912 5.439 1.00 18.51 137 SER A CA 1
ATOM 905 C C . SER A 1 125 ? 4.597 -2.424 5.215 1.00 19.46 137 SER A C 1
ATOM 906 O O . SER A 1 125 ? 4.021 -2.956 4.268 1.00 23.22 137 SER A O 1
ATOM 909 N N . ALA A 1 126 ? 5.329 -3.111 6.083 1.00 20.22 138 ALA A N 1
ATOM 910 C CA . ALA A 1 126 ? 5.444 -4.567 6.019 1.00 19.32 138 ALA A CA 1
ATOM 911 C C . ALA A 1 126 ? 5.946 -5.112 7.354 1.00 21.96 138 ALA A C 1
ATOM 912 O O . ALA A 1 126 ? 6.589 -4.392 8.120 1.00 19.75 138 ALA A O 1
ATOM 914 N N . THR A 1 127 ? 5.649 -6.381 7.629 1.00 21.24 139 THR A N 1
ATOM 915 C CA . THR A 1 127 ? 6.046 -7.018 8.881 1.00 21.68 139 THR A CA 1
ATOM 916 C C . THR A 1 127 ? 6.884 -8.274 8.632 1.00 21.51 139 THR A C 1
ATOM 917 O O . THR A 1 127 ? 6.539 -9.103 7.791 1.00 22.34 139 THR A O 1
ATOM 921 N N . LYS A 1 128 ? 7.984 -8.399 9.369 1.00 20.05 140 LYS A N 1
ATOM 922 C CA . LYS A 1 128 ? 8.884 -9.536 9.255 1.00 21.54 140 LYS A CA 1
ATOM 923 C C . LYS A 1 128 ? 8.866 -10.336 10.549 1.00 22.40 140 LYS A C 1
ATOM 924 O O . LYS A 1 128 ? 8.919 -9.765 11.641 1.00 22.69 140 LYS A O 1
ATOM 930 N N . THR A 1 129 ? 8.801 -11.657 10.428 1.00 23.45 141 THR A N 1
ATOM 931 C CA . THR A 1 129 ? 8.763 -12.526 11.599 1.00 22.27 141 THR A CA 1
ATOM 932 C C . THR A 1 129 ? 10.136 -13.056 11.988 1.00 22.21 141 THR A C 1
ATOM 933 O O . THR A 1 129 ? 10.823 -13.647 11.164 1.00 24.90 141 THR A O 1
ATOM 937 N N . VAL A 1 130 ? 10.528 -12.846 13.241 1.00 20.62 142 VAL A N 1
ATOM 938 C CA . VAL A 1 130 ? 11.632 -13.585 13.828 1.00 22.30 142 VAL A CA 1
ATOM 939 C C . VAL A 1 130 ? 11.022 -14.608 14.758 1.00 24.51 142 VAL A C 1
ATOM 940 O O . VAL A 1 130 ? 10.306 -14.257 15.692 1.00 24.87 142 VAL A O 1
ATOM 944 N N . LYS A 1 131 ? 11.298 -15.877 14.497 1.00 28.45 143 LYS A N 1
ATOM 945 C CA . LYS A 1 131 ? 10.765 -16.947 15.323 1.00 29.91 143 LYS A CA 1
ATOM 946 C C . LYS A 1 131 ? 11.694 -17.327 16.456 1.00 29.18 143 LYS A C 1
ATOM 947 O O . LYS A 1 131 ? 12.907 -17.131 16.382 1.00 27.11 143 LYS A O 1
ATOM 953 N N . GLU A 1 132 ? 11.108 -17.875 17.512 1.00 31.05 144 GLU A N 1
ATOM 954 C CA . GLU A 1 132 ? 11.888 -18.359 18.637 1.00 38.11 144 GLU A CA 1
ATOM 955 C C . GLU A 1 132 ? 12.870 -19.427 18.162 1.00 39.40 144 GLU A C 1
ATOM 956 O O . GLU A 1 132 ? 12.464 -20.407 17.543 1.00 42.23 144 GLU A O 1
ATOM 963 N N . SER B 1 1 ? 5.041 -11.795 -50.712 1.00 24.75 13 SER B N 1
ATOM 964 C CA . SER B 1 1 ? 6.031 -10.758 -50.984 1.00 28.15 13 SER B CA 1
ATOM 965 C C . SER B 1 1 ? 6.239 -9.841 -49.773 1.00 26.02 13 SER B C 1
ATOM 966 O O . SER B 1 1 ? 7.139 -9.002 -49.764 1.00 27.41 13 SER B O 1
ATOM 969 N N . PHE B 1 2 ? 5.399 -10.014 -48.757 1.00 25.79 14 PHE B N 1
ATOM 970 C CA . PHE B 1 2 ? 5.522 -9.289 -47.492 1.00 23.81 14 PHE B CA 1
ATOM 971 C C . PHE B 1 2 ? 6.520 -9.975 -46.564 1.00 25.32 14 PHE B C 1
ATOM 972 O O . PHE B 1 2 ? 6.446 -11.188 -46.328 1.00 24.90 14 PHE B O 1
ATOM 980 N N . SER B 1 3 ? 7.445 -9.183 -46.036 1.00 21.49 15 SER B N 1
ATOM 981 C CA . SER B 1 3 ? 8.472 -9.687 -45.147 1.00 21.49 15 SER B CA 1
ATOM 982 C C . SER B 1 3 ? 8.821 -8.602 -44.152 1.00 24.26 15 SER B C 1
ATOM 983 O O . SER B 1 3 ? 8.680 -7.418 -44.446 1.00 25.89 15 SER B O 1
ATOM 986 N N . VAL B 1 4 ? 9.271 -9.005 -42.969 1.00 23.94 16 VAL B N 1
ATOM 987 C CA . VAL B 1 4 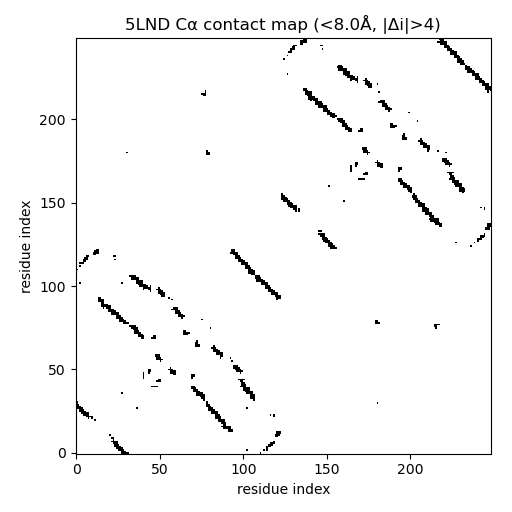? 9.721 -8.063 -41.946 1.00 23.00 16 VAL B CA 1
ATOM 988 C C . VAL B 1 4 ? 11.053 -8.552 -41.398 1.00 22.32 16 VAL B C 1
ATOM 989 O O . VAL B 1 4 ? 11.263 -9.752 -41.280 1.00 25.68 16 VAL B O 1
ATOM 993 N N . GLU B 1 5 ? 11.974 -7.645 -41.098 1.00 21.15 17 GLU B N 1
ATOM 994 C CA . GLU B 1 5 ? 13.129 -8.033 -40.295 1.00 23.18 17 GLU B CA 1
ATOM 995 C C . GLU B 1 5 ? 13.337 -7.063 -39.155 1.00 21.48 17 GLU B C 1
ATOM 996 O O . GLU B 1 5 ? 13.335 -5.858 -39.354 1.00 21.54 17 GLU B O 1
ATOM 1002 N N . PHE B 1 6 ? 13.526 -7.608 -37.961 1.00 22.01 18 PHE B N 1
ATOM 1003 C CA . PHE B 1 6 ? 13.705 -6.808 -36.762 1.00 23.05 18 PHE B CA 1
ATOM 1004 C C . PHE B 1 6 ? 14.842 -7.385 -35.920 1.00 24.04 18 PHE B C 1
ATOM 1005 O O . PHE B 1 6 ? 14.760 -8.515 -35.440 1.00 23.63 18 PHE B O 1
ATOM 1013 N N . LYS B 1 7 ? 15.905 -6.606 -35.753 1.00 22.94 19 LYS B N 1
ATOM 1014 C CA . LYS B 1 7 ? 17.097 -7.072 -35.069 1.00 23.99 19 LYS B CA 1
ATOM 1015 C C . LYS B 1 7 ? 17.601 -6.000 -34.137 1.00 21.29 19 LYS B C 1
ATOM 1016 O O . LYS B 1 7 ? 17.377 -4.818 -34.373 1.00 20.37 19 LYS B O 1
ATOM 1022 N N . ALA B 1 8 ? 18.284 -6.414 -33.078 1.00 21.69 20 ALA B N 1
ATOM 1023 C CA . ALA B 1 8 ? 18.986 -5.464 -32.235 1.00 20.89 20 ALA B CA 1
ATOM 1024 C C . ALA B 1 8 ? 20.154 -4.945 -33.057 1.00 21.43 20 ALA B C 1
ATOM 1025 O O . ALA B 1 8 ? 20.687 -5.663 -33.903 1.00 23.31 20 ALA B O 1
ATOM 1027 N N . THR B 1 9 ? 20.552 -3.701 -32.825 1.00 22.30 21 THR B N 1
ATOM 1028 C CA . THR B 1 9 ? 21.661 -3.133 -33.575 1.00 23.77 21 THR B CA 1
ATOM 1029 C C . THR B 1 9 ? 23.004 -3.622 -33.045 1.00 26.89 21 THR B C 1
ATOM 1030 O O . THR B 1 9 ? 23.060 -4.321 -32.036 1.00 26.94 21 THR B O 1
ATOM 1034 N N . GLU B 1 10 ? 24.082 -3.245 -33.730 1.00 27.79 22 GLU B N 1
ATOM 1035 C CA . GLU B 1 10 ? 25.421 -3.751 -33.417 1.00 30.34 22 GLU B CA 1
ATOM 1036 C C . GLU B 1 10 ? 26.145 -2.936 -32.357 1.00 28.35 22 GLU B C 1
ATOM 1037 O O . GLU B 1 10 ? 27.053 -3.439 -31.701 1.00 28.20 22 GLU B O 1
ATOM 1043 N N . ASN B 1 11 ? 25.741 -1.683 -32.188 1.00 28.52 23 ASN B N 1
ATOM 1044 C CA . ASN B 1 11 ? 26.421 -0.803 -31.242 1.00 30.54 23 ASN B CA 1
ATOM 1045 C C . ASN B 1 11 ? 26.362 -1.274 -29.788 1.00 31.69 23 ASN B C 1
ATOM 1046 O O . ASN B 1 11 ? 25.378 -1.853 -29.334 1.00 28.06 23 ASN B O 1
ATOM 1051 N N . GLU B 1 12 ? 27.447 -1.041 -29.069 1.00 30.69 24 GLU B N 1
ATOM 1052 C CA . GLU B 1 12 ? 27.567 -1.540 -27.713 1.00 28.11 24 GLU B CA 1
ATOM 1053 C C . GLU B 1 12 ? 26.958 -0.542 -26.748 1.00 26.37 24 GLU B C 1
ATOM 1054 O O . GLU B 1 12 ? 27.240 0.648 -26.821 1.00 29.53 24 GLU B O 1
ATOM 1060 N N . ILE B 1 13 ? 26.110 -1.016 -25.849 1.00 24.63 25 ILE B N 1
ATOM 1061 C CA . ILE B 1 13 ? 25.559 -0.126 -24.848 1.00 23.47 25 ILE B CA 1
ATOM 1062 C C . ILE B 1 13 ? 26.026 -0.530 -23.450 1.00 26.44 25 ILE B C 1
ATOM 1063 O O . ILE B 1 13 ? 26.032 -1.714 -23.094 1.00 22.93 25 ILE B O 1
ATOM 1068 N N . VAL B 1 14 ? 26.431 0.471 -22.674 1.00 27.64 26 VAL B N 1
ATOM 1069 C CA . VAL B 1 14 ? 26.919 0.284 -21.315 1.00 25.93 26 VAL B CA 1
ATOM 1070 C C . VAL B 1 14 ? 25.956 1.040 -20.429 1.00 24.94 26 VAL B C 1
ATOM 1071 O O . VAL B 1 14 ? 25.437 2.079 -20.840 1.00 24.84 26 VAL B O 1
ATOM 1075 N N . SER B 1 15 ? 25.688 0.509 -19.240 1.00 23.30 27 SER B N 1
ATOM 1076 C CA . SER B 1 15 ? 24.838 1.186 -18.261 1.00 25.80 27 SER B CA 1
ATOM 1077 C C . SER B 1 15 ? 25.312 2.602 -17.960 1.00 24.40 27 SER B C 1
ATOM 1078 O O . SER B 1 15 ? 26.496 2.909 -18.092 1.00 26.31 27 SER B O 1
ATOM 1081 N N . GLY B 1 16 ? 24.377 3.460 -17.568 1.00 23.02 28 GLY B N 1
ATOM 1082 C CA . GLY B 1 16 ? 24.700 4.832 -17.235 1.00 22.29 28 GLY B CA 1
ATOM 1083 C C . GLY B 1 16 ? 23.957 5.795 -18.126 1.00 23.91 28 GLY B C 1
ATOM 1084 O O . GLY B 1 16 ? 23.171 5.390 -18.976 1.00 24.32 28 GLY B O 1
ATOM 1085 N N . LYS B 1 17 ? 24.211 7.081 -17.929 1.00 28.55 29 LYS B N 1
ATOM 1086 C CA . LYS B 1 17 ? 23.509 8.113 -18.672 1.00 26.03 29 LYS B CA 1
ATOM 1087 C C . LYS B 1 17 ? 24.057 8.188 -20.088 1.00 25.53 29 LYS B C 1
ATOM 1088 O O . LYS B 1 17 ? 25.268 8.205 -20.302 1.00 26.89 29 LYS B O 1
ATOM 1094 N N . LEU B 1 18 ? 23.150 8.203 -21.054 1.00 26.37 30 LEU B N 1
ATOM 1095 C CA . LEU B 1 18 ? 23.521 8.247 -22.455 1.00 23.01 30 LEU B CA 1
ATOM 1096 C C . LEU B 1 18 ? 23.903 9.666 -22.825 1.00 27.66 30 LEU B C 1
ATOM 1097 O O . LEU B 1 18 ? 23.212 10.611 -22.433 1.00 30.34 30 LEU B O 1
ATOM 1102 N N . ASP B 1 19 ? 25.008 9.821 -23.555 1.00 28.00 31 ASP B N 1
ATOM 1103 C CA . ASP B 1 19 ? 25.413 11.144 -24.019 1.00 31.76 31 ASP B CA 1
ATOM 1104 C C . ASP B 1 19 ? 24.533 11.525 -25.196 1.00 30.02 31 ASP B C 1
ATOM 1105 O O . ASP B 1 19 ? 24.181 12.696 -25.383 1.00 29.43 31 ASP B O 1
ATOM 1110 N N . ALA B 1 20 ? 24.165 10.510 -25.973 1.00 28.25 32 ALA B N 1
ATOM 1111 C CA . ALA B 1 20 ? 23.569 10.710 -27.288 1.00 24.58 32 ALA B CA 1
ATOM 1112 C C . ALA B 1 20 ? 22.426 9.754 -27.573 1.00 22.76 32 ALA B C 1
ATOM 1113 O O . ALA B 1 20 ? 22.263 8.742 -26.893 1.00 22.59 32 ALA B O 1
ATOM 1115 N N . ASP B 1 21 ? 21.643 10.083 -28.595 1.00 26.02 33 ASP B N 1
ATOM 1116 C CA . ASP B 1 21 ? 20.643 9.167 -29.108 1.00 24.78 33 ASP B CA 1
ATOM 1117 C C . ASP B 1 21 ? 21.359 7.891 -29.509 1.00 22.65 33 ASP B C 1
ATOM 1118 O O . ASP B 1 21 ? 22.313 7.920 -30.281 1.00 22.74 33 ASP B O 1
ATOM 1123 N N . THR B 1 22 ? 20.902 6.775 -28.961 1.00 20.63 34 THR B N 1
ATOM 1124 C CA . THR B 1 22 ? 21.630 5.531 -29.061 1.00 19.90 34 THR B CA 1
ATOM 1125 C C . THR B 1 22 ? 20.742 4.448 -29.649 1.00 21.32 34 THR B C 1
ATOM 1126 O O . THR B 1 22 ? 19.734 4.082 -29.050 1.00 19.86 34 THR B O 1
ATOM 1130 N N . PRO B 1 23 ? 21.116 3.943 -30.838 1.00 21.46 35 PRO B N 1
ATOM 1131 C CA . PRO B 1 23 ? 20.430 2.876 -31.578 1.00 21.14 35 PRO B CA 1
ATOM 1132 C C . PRO B 1 23 ? 20.325 1.581 -30.783 1.00 20.92 35 PRO B C 1
ATOM 1133 O O . PRO B 1 23 ? 21.282 1.156 -30.135 1.00 20.87 35 PRO B O 1
ATOM 1137 N N . ALA B 1 24 ? 19.152 0.962 -30.835 1.00 20.87 36 ALA B N 1
ATOM 1138 C CA . ALA B 1 24 ? 18.903 -0.273 -30.103 1.00 19.10 36 ALA B CA 1
ATOM 1139 C C . ALA B 1 24 ? 18.345 -1.375 -30.998 1.00 19.43 36 ALA B C 1
ATOM 1140 O O . ALA B 1 24 ? 18.714 -2.541 -30.860 1.00 19.44 36 ALA B O 1
ATOM 1142 N N . PHE B 1 25 ? 17.434 -1.000 -31.890 1.00 19.85 37 PHE B N 1
ATOM 1143 C CA . PHE B 1 25 ? 16.806 -1.953 -32.797 1.00 19.66 37 PHE B CA 1
ATOM 1144 C C . PHE B 1 25 ? 16.736 -1.402 -34.211 1.00 20.03 37 PHE B C 1
ATOM 1145 O O . PHE B 1 25 ? 16.644 -0.191 -34.411 1.00 18.17 37 PHE B O 1
ATOM 1153 N N . HIS B 1 26 ? 16.764 -2.305 -35.185 1.00 18.84 38 HIS B N 1
ATOM 1154 C CA . HIS B 1 26 ? 16.562 -1.924 -36.572 1.00 22.67 38 HIS B CA 1
ATOM 1155 C C . HIS B 1 26 ? 15.448 -2.754 -37.187 1.00 21.84 38 HIS B C 1
ATOM 1156 O O . HIS B 1 26 ? 15.416 -3.977 -37.025 1.00 18.55 38 HIS B O 1
ATOM 1163 N N . LEU B 1 27 ? 14.547 -2.080 -37.897 1.00 20.65 39 LEU B N 1
ATOM 1164 C CA . LEU B 1 27 ? 13.369 -2.720 -38.461 1.00 18.84 39 LEU B CA 1
ATOM 1165 C C . LEU B 1 27 ? 13.309 -2.504 -39.959 1.00 21.52 39 LEU B C 1
ATOM 1166 O O . LEU B 1 27 ? 13.592 -1.409 -40.437 1.00 23.86 39 LEU B O 1
ATOM 1171 N N . VAL B 1 28 ? 12.950 -3.550 -40.700 1.00 22.05 40 VAL B N 1
ATO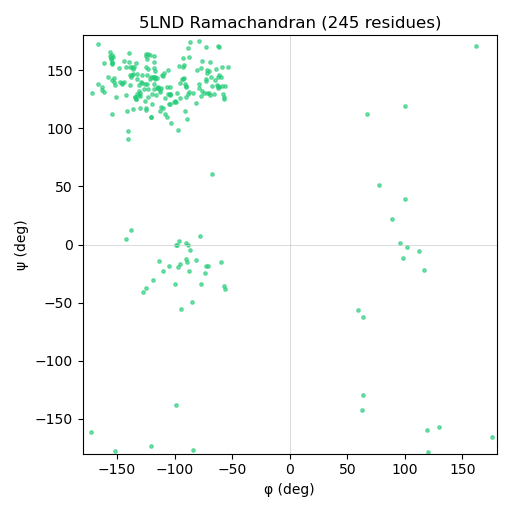M 1172 C CA . VAL B 1 28 ? 12.752 -3.438 -42.141 1.00 22.69 40 VAL B CA 1
ATOM 1173 C C . VAL B 1 28 ? 11.423 -4.052 -42.544 1.00 20.69 40 VAL B C 1
ATOM 1174 O O . VAL B 1 28 ? 11.210 -5.246 -42.362 1.00 21.35 40 VAL B O 1
ATOM 1178 N N . MET B 1 29 ? 10.532 -3.234 -43.093 1.00 21.58 41 MET B N 1
ATOM 1179 C CA . MET B 1 29 ? 9.223 -3.708 -43.528 1.00 20.62 41 MET B CA 1
ATOM 1180 C C . MET B 1 29 ? 9.119 -3.624 -45.053 1.00 22.27 41 MET B C 1
ATOM 1181 O O . MET B 1 29 ? 9.143 -2.534 -45.625 1.00 20.13 41 MET B O 1
ATOM 1186 N N . SER B 1 30 ? 8.997 -4.778 -45.703 1.00 22.23 42 SER B N 1
ATOM 1187 C CA . SER B 1 30 ? 9.026 -4.838 -47.159 1.00 22.77 42 SER B CA 1
ATOM 1188 C C . SER B 1 30 ? 7.751 -5.350 -47.822 1.00 23.62 42 SER B C 1
ATOM 1189 O O . SER B 1 30 ? 7.091 -6.259 -47.314 1.00 20.87 42 SER B O 1
ATOM 1192 N N . ASP B 1 31 ? 7.430 -4.738 -48.964 1.00 25.09 43 ASP B N 1
ATOM 1193 C CA . ASP B 1 31 ? 6.467 -5.270 -49.928 1.00 23.96 43 ASP B CA 1
ATOM 1194 C C . ASP B 1 31 ? 6.473 -4.450 -51.208 1.00 24.32 43 ASP B C 1
ATOM 1195 O O . ASP B 1 31 ? 6.374 -3.228 -51.166 1.00 24.24 43 ASP B O 1
ATOM 1200 N N . SER B 1 32 ? 6.568 -5.131 -52.345 1.00 27.67 44 SER B N 1
ATOM 1201 C CA . SER B 1 32 ? 6.493 -4.471 -53.645 1.00 25.76 44 SER B CA 1
ATOM 1202 C C . SER B 1 32 ? 5.056 -4.399 -54.137 1.00 24.28 44 SER B C 1
ATOM 1203 O O . SER B 1 32 ? 4.757 -3.688 -55.091 1.00 25.51 44 SER B O 1
ATOM 1206 N N . GLY B 1 33 ? 4.170 -5.144 -53.483 1.00 23.87 45 GLY B N 1
ATOM 1207 C CA . GLY B 1 33 ? 2.751 -5.055 -53.769 1.00 24.23 45 GLY B CA 1
ATOM 1208 C C . GLY B 1 33 ? 2.220 -3.717 -53.306 1.00 25.63 45 GLY B C 1
ATOM 1209 O O . GLY B 1 33 ? 2.815 -3.080 -52.438 1.00 24.35 45 GLY B O 1
ATOM 1210 N N . GLU B 1 34 ? 1.105 -3.283 -53.885 1.00 28.21 46 GLU B N 1
ATOM 1211 C CA . GLU B 1 34 ? 0.555 -1.965 -53.584 1.00 27.06 46 GLU B CA 1
ATOM 1212 C C . GLU B 1 34 ? -0.015 -1.895 -52.162 1.00 26.46 46 GLU B C 1
ATOM 1213 O O . GLU B 1 34 ? -0.790 -2.760 -51.757 1.00 26.75 46 GLU B O 1
ATOM 1219 N N . HIS B 1 35 ? 0.380 -0.863 -51.414 1.00 25.11 47 HIS B N 1
ATOM 1220 C CA . HIS B 1 35 ? -0.072 -0.663 -50.029 1.00 23.59 47 HIS B CA 1
ATOM 1221 C C . HIS B 1 35 ? 0.009 0.802 -49.602 1.00 20.96 47 HIS B C 1
ATOM 1222 O O . HIS B 1 35 ? 0.753 1.577 -50.189 1.00 21.27 47 HIS B O 1
ATOM 1229 N N . LYS B 1 36 ? -0.743 1.171 -48.569 1.00 20.74 48 LYS B N 1
ATOM 1230 C CA . LYS B 1 36 ? -0.742 2.549 -48.082 1.00 20.95 48 LYS B CA 1
ATOM 1231 C C . LYS B 1 36 ? 0.385 2.844 -47.097 1.00 20.38 48 LYS B C 1
ATOM 1232 O O . LYS B 1 36 ? 1.112 3.825 -47.249 1.00 20.28 48 LYS B O 1
ATOM 1238 N N . GLY B 1 37 ? 0.531 1.994 -46.088 1.00 18.85 49 GLY B N 1
ATOM 1239 C CA . GLY B 1 37 ? 1.534 2.221 -45.065 1.00 18.08 49 GLY B CA 1
ATOM 1240 C C . GLY B 1 37 ? 1.660 1.061 -44.105 1.00 17.72 49 GLY B C 1
ATOM 1241 O O . GLY B 1 37 ? 1.234 -0.054 -44.407 1.00 17.89 49 GLY B O 1
ATOM 1242 N N . TRP B 1 38 ? 2.255 1.334 -42.946 1.00 19.87 50 TRP B N 1
ATOM 1243 C CA . TRP B 1 38 ? 2.528 0.310 -41.941 1.00 18.41 50 TRP B CA 1
ATOM 1244 C C . TRP B 1 38 ? 2.161 0.766 -40.528 1.00 17.78 50 TRP B C 1
ATOM 1245 O O . TRP B 1 38 ? 2.170 1.955 -40.224 1.00 17.52 50 TRP B O 1
ATOM 1256 N N . ASN B 1 39 ? 1.833 -0.195 -39.677 1.00 15.47 51 ASN B N 1
ATOM 1257 C CA . ASN B 1 39 ? 1.746 0.031 -38.250 1.00 15.89 51 ASN B CA 1
ATOM 1258 C C . ASN B 1 39 ? 2.818 -0.792 -37.550 1.00 15.58 51 ASN B C 1
ATOM 1259 O O . ASN B 1 39 ? 3.130 -1.895 -37.986 1.00 16.22 51 ASN B O 1
ATOM 1264 N N . VAL B 1 40 ? 3.410 -0.243 -36.495 1.00 14.26 52 VAL B N 1
ATOM 1265 C CA . VAL B 1 40 ? 4.212 -1.045 -35.585 1.00 15.74 52 VAL B CA 1
ATOM 1266 C C . VAL B 1 40 ? 3.569 -0.901 -34.211 1.00 16.11 52 VAL B C 1
ATOM 1267 O O . VAL B 1 40 ? 3.614 0.175 -33.613 1.00 16.12 52 VAL B O 1
ATOM 1271 N N . ARG B 1 41 ? 2.942 -1.975 -33.733 1.00 15.76 53 ARG B N 1
ATOM 1272 C CA . ARG B 1 41 ? 2.194 -1.938 -32.484 1.00 17.95 53 ARG B CA 1
ATOM 1273 C C . ARG B 1 41 ? 2.868 -2.732 -31.371 1.00 18.29 53 ARG B C 1
ATOM 1274 O O . ARG B 1 41 ? 3.002 -3.951 -31.472 1.00 19.83 53 ARG B O 1
ATOM 1282 N N . PRO B 1 42 ? 3.264 -2.051 -30.286 1.00 18.37 54 PRO B N 1
ATOM 1283 C CA . PRO B 1 42 ? 3.883 -2.733 -29.138 1.00 17.75 54 PRO B CA 1
ATOM 1284 C C . PRO B 1 42 ? 2.962 -3.776 -28.522 1.00 18.17 54 PRO B C 1
ATOM 1285 O O . PRO B 1 42 ? 1.752 -3.574 -28.479 1.00 20.84 54 PRO B O 1
ATOM 1289 N N . THR B 1 43 ? 3.523 -4.882 -28.051 1.00 17.74 55 THR B N 1
ATOM 1290 C CA . THR B 1 43 ? 2.702 -5.924 -27.453 1.00 17.83 55 THR B CA 1
ATOM 1291 C C . THR B 1 43 ? 3.291 -6.414 -26.137 1.00 20.78 55 THR B C 1
ATOM 1292 O O . THR B 1 43 ? 4.495 -6.295 -25.905 1.00 19.27 55 THR B O 1
ATOM 1296 N N . GLY B 1 44 ? 2.439 -6.965 -25.279 1.00 20.38 56 GLY B N 1
ATOM 1297 C CA . GLY B 1 44 ? 2.900 -7.551 -24.037 1.00 19.30 56 GLY B CA 1
ATOM 1298 C C . GLY B 1 44 ? 3.548 -6.581 -23.071 1.00 19.14 56 GLY B C 1
ATOM 1299 O O . GLY B 1 44 ? 2.987 -5.537 -22.756 1.00 21.75 56 GLY B O 1
ATOM 1300 N N . ALA B 1 45 ? 4.734 -6.952 -22.599 1.00 19.21 57 ALA B N 1
ATOM 1301 C CA . ALA B 1 45 ? 5.525 -6.127 -21.708 1.00 20.10 57 ALA B CA 1
ATOM 1302 C C . ALA B 1 45 ? 5.790 -4.763 -22.336 1.00 20.86 57 ALA B C 1
ATOM 1303 O O . ALA B 1 45 ? 5.767 -3.738 -21.661 1.00 19.51 57 ALA B O 1
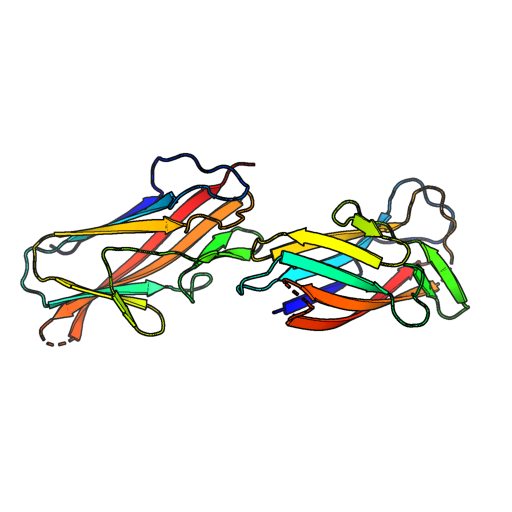ATOM 1305 N N . SER B 1 46 ? 6.025 -4.764 -23.640 1.00 20.52 58 SER B N 1
ATOM 1306 C CA . SER B 1 46 ? 6.464 -3.576 -24.343 1.00 17.17 58 SER B CA 1
ATOM 1307 C C . SER B 1 46 ? 5.382 -2.542 -24.647 1.00 19.74 58 SER B C 1
ATOM 1308 O O . SER B 1 46 ? 5.640 -1.564 -25.352 1.00 20.21 58 SER B O 1
ATOM 1311 N N . GLU B 1 47 ? 4.181 -2.737 -24.115 1.00 19.46 59 GLU B N 1
ATOM 1312 C CA . GLU B 1 47 ? 3.101 -1.793 -24.385 1.00 19.20 59 GLU B CA 1
ATOM 1313 C C . GLU B 1 47 ? 3.385 -0.421 -23.775 1.00 21.31 59 GLU B C 1
ATOM 1314 O O . GLU B 1 47 ? 3.713 -0.308 -22.601 1.00 22.64 59 GLU B O 1
ATOM 1320 N N . GLY B 1 48 ? 3.255 0.620 -24.586 1.00 21.06 60 GLY B N 1
ATOM 1321 C CA . GLY B 1 48 ? 3.657 1.952 -24.180 1.00 21.78 60 GLY B CA 1
ATOM 1322 C C . GLY B 1 48 ? 4.780 2.436 -25.075 1.00 21.44 60 GLY B C 1
ATOM 1323 O O . GLY B 1 48 ? 5.018 3.642 -25.200 1.00 21.22 60 GLY B O 1
ATOM 1324 N N . GLY B 1 49 ? 5.462 1.477 -25.699 1.00 19.27 61 GLY B N 1
ATOM 1325 C CA . GLY B 1 49 ? 6.587 1.745 -26.574 1.00 17.95 61 GLY B CA 1
ATOM 1326 C C . GLY B 1 49 ? 7.928 1.521 -25.894 1.00 20.62 61 GLY B C 1
ATOM 1327 O O . GLY B 1 49 ? 8.872 2.280 -26.112 1.00 21.96 61 GLY B O 1
ATOM 1328 N N . GLN B 1 50 ? 8.025 0.483 -25.069 1.00 20.84 62 GLN B N 1
ATOM 1329 C CA . GLN B 1 50 ? 9.241 0.249 -24.290 1.00 20.47 62 GLN B CA 1
ATOM 1330 C C . GLN B 1 50 ? 9.944 -1.062 -24.609 1.00 20.01 62 GLN B C 1
ATOM 1331 O O . GLN B 1 50 ? 9.311 -2.025 -25.010 1.00 19.85 62 GLN B O 1
ATOM 1337 N N . MET B 1 51 ? 11.261 -1.087 -24.423 1.00 19.98 63 MET B N 1
ATOM 1338 C CA . MET B 1 51 ? 11.979 -2.349 -24.311 1.00 18.31 63 MET B CA 1
ATOM 1339 C C . MET B 1 51 ? 12.061 -2.697 -22.819 1.00 18.73 63 MET B C 1
ATOM 1340 O O . MET B 1 51 ? 12.189 -1.808 -21.979 1.00 19.54 63 MET B O 1
ATOM 1345 N N . VAL B 1 52 ? 11.938 -3.979 -22.489 1.00 18.94 64 VAL B N 1
ATOM 1346 C CA . VAL B 1 52 ? 11.780 -4.402 -21.099 1.00 17.24 64 VAL B CA 1
ATOM 1347 C C . VAL B 1 52 ? 12.754 -5.525 -20.726 1.00 20.82 64 VAL B C 1
ATOM 1348 O O . VAL B 1 52 ? 12.819 -6.549 -21.411 1.00 20.90 64 VAL B O 1
ATOM 1352 N N . SER B 1 53 ? 13.509 -5.341 -19.641 1.00 20.35 65 SER B N 1
ATOM 1353 C CA . SER B 1 53 ? 14.484 -6.349 -19.210 1.00 19.31 65 SER B CA 1
ATOM 1354 C C . SER B 1 53 ? 13.878 -7.425 -18.305 1.00 21.53 65 SER B C 1
ATOM 1355 O O . SER B 1 53 ? 12.722 -7.345 -17.915 1.00 21.60 65 SER B O 1
ATOM 1358 N N . ALA B 1 54 ? 14.672 -8.435 -17.966 1.00 24.59 66 ALA B N 1
ATOM 1359 C CA . ALA B 1 54 ? 14.168 -9.582 -17.214 1.00 24.21 66 ALA B CA 1
ATOM 1360 C C . ALA B 1 54 ? 13.527 -9.233 -15.887 1.00 20.63 66 ALA B C 1
ATOM 1361 O O . ALA B 1 54 ? 12.580 -9.903 -15.491 1.00 24.83 66 ALA B O 1
ATOM 1363 N N . ASP B 1 55 ? 14.057 -8.229 -15.188 1.00 22.12 67 ASP B N 1
ATOM 1364 C CA . ASP B 1 55 ? 13.499 -7.829 -13.895 1.00 21.39 67 ASP B CA 1
ATOM 1365 C C . ASP B 1 55 ? 12.391 -6.801 -14.043 1.00 20.80 67 ASP B C 1
ATOM 1366 O O . ASP B 1 55 ? 11.807 -6.361 -13.057 1.00 24.96 67 ASP B O 1
ATOM 1371 N N . GLY B 1 56 ? 12.110 -6.414 -15.279 1.00 20.92 68 GLY B N 1
ATOM 1372 C CA . GLY B 1 56 ? 11.000 -5.523 -15.549 1.00 23.49 68 GLY B CA 1
ATOM 1373 C C . GLY B 1 56 ? 11.326 -4.064 -15.808 1.00 18.61 68 GLY B C 1
ATOM 1374 O O . GLY B 1 56 ? 10.429 -3.276 -16.072 1.00 19.21 68 GLY B O 1
ATOM 1375 N N . THR B 1 57 ? 12.596 -3.696 -15.725 1.00 17.67 69 THR B N 1
ATOM 1376 C CA . THR B 1 57 ? 12.996 -2.314 -15.966 1.00 19.92 69 THR B CA 1
ATOM 1377 C C . THR B 1 57 ? 12.656 -1.926 -17.399 1.00 20.58 69 THR B C 1
ATOM 1378 O O . THR B 1 57 ? 12.936 -2.682 -18.325 1.00 22.08 69 THR B O 1
ATOM 1382 N N . ARG B 1 58 ? 12.077 -0.744 -17.584 1.00 20.47 70 ARG B N 1
ATOM 1383 C CA . ARG B 1 58 ? 11.619 -0.306 -18.900 1.00 18.66 70 ARG B CA 1
ATOM 1384 C C . ARG B 1 58 ? 12.471 0.841 -19.433 1.00 19.61 70 ARG B C 1
ATOM 1385 O O . ARG B 1 58 ? 12.956 1.672 -18.663 1.00 20.71 70 ARG B O 1
ATOM 1393 N N . VAL B 1 59 ? 12.666 0.873 -20.749 1.00 19.38 71 VAL B N 1
ATOM 1394 C CA . VAL B 1 59 ? 13.325 1.997 -21.417 1.00 20.02 71 VAL B CA 1
ATOM 1395 C C . VAL B 1 59 ? 12.527 2.411 -22.645 1.00 19.31 71 VAL B C 1
ATOM 1396 O O . VAL B 1 59 ? 12.250 1.582 -23.504 1.00 18.26 71 VAL B O 1
ATOM 1400 N N . ASP B 1 60 ? 12.162 3.687 -22.728 1.00 20.83 72 ASP B N 1
ATOM 1401 C CA . ASP B 1 60 ? 11.387 4.179 -23.861 1.00 19.23 72 ASP B CA 1
ATOM 1402 C C . ASP B 1 60 ? 12.126 4.010 -25.177 1.00 19.23 72 ASP B C 1
ATOM 1403 O O . ASP B 1 60 ? 13.350 4.117 -25.224 1.00 18.78 72 ASP B O 1
ATOM 1408 N N . LEU B 1 61 ? 11.374 3.737 -26.241 1.00 19.97 73 LEU B N 1
ATOM 1409 C CA . LEU B 1 61 ? 11.935 3.651 -27.585 1.00 18.50 73 LEU B CA 1
ATOM 1410 C C . LEU B 1 61 ? 11.473 4.842 -28.411 1.00 16.36 73 LEU B C 1
ATOM 1411 O O . LEU B 1 61 ? 10.378 5.357 -28.200 1.00 16.59 73 LEU B O 1
ATOM 1416 N N . HIS B 1 62 ? 12.324 5.283 -29.330 1.00 18.11 74 HIS B N 1
ATOM 1417 C CA . HIS B 1 62 ? 12.022 6.409 -30.199 1.00 18.74 74 HIS B CA 1
ATOM 1418 C C . HIS B 1 62 ? 12.496 6.098 -31.600 1.00 18.66 74 HIS B C 1
ATOM 1419 O O . HIS B 1 62 ? 13.446 5.344 -31.794 1.00 18.70 74 HIS B O 1
ATOM 1426 N N . THR B 1 63 ? 11.837 6.706 -32.576 1.00 21.50 75 THR B N 1
ATOM 1427 C CA . THR B 1 63 ? 12.202 6.542 -33.973 1.00 22.11 75 THR B CA 1
ATOM 1428 C C . THR B 1 63 ? 11.950 7.855 -34.699 1.00 20.67 75 THR B C 1
ATOM 1429 O O . THR B 1 63 ? 10.957 8.529 -34.444 1.00 20.80 75 THR B O 1
ATOM 1433 N N . ASN B 1 64 ? 12.872 8.229 -35.576 1.00 21.26 76 ASN B N 1
ATOM 1434 C CA . ASN B 1 64 ? 12.730 9.451 -36.347 1.00 20.79 76 ASN B CA 1
ATOM 1435 C C . ASN B 1 64 ? 12.130 9.167 -37.714 1.00 24.34 76 ASN B C 1
ATOM 1436 O O . ASN B 1 64 ? 11.989 10.066 -38.537 1.00 28.28 76 ASN B O 1
ATOM 1441 N N . GLU B 1 65 ? 11.787 7.907 -37.949 1.00 24.01 77 GLU B N 1
ATOM 1442 C CA . GLU B 1 65 ? 11.258 7.481 -39.229 1.00 21.48 77 GLU B CA 1
ATOM 1443 C C . GLU B 1 65 ? 9.760 7.226 -39.194 1.00 19.44 77 GLU B C 1
ATOM 1444 O O . GLU B 1 65 ? 9.125 7.190 -40.239 1.00 25.89 77 GLU B O 1
ATOM 1450 N N . LEU B 1 66 ? 9.192 7.050 -38.005 1.00 18.54 78 LEU B N 1
ATOM 1451 C CA . LEU B 1 66 ? 7.770 6.735 -37.893 1.00 18.29 78 LEU B CA 1
ATOM 1452 C C . LEU B 1 66 ? 7.010 7.739 -37.033 1.00 18.92 78 LEU B C 1
ATOM 1453 O O . LEU B 1 66 ? 7.565 8.356 -36.130 1.00 21.64 78 LEU B O 1
ATOM 1458 N N . SER B 1 67 ? 5.733 7.904 -37.341 1.00 17.66 79 SER B N 1
ATOM 1459 C CA . SER B 1 67 ? 4.868 8.756 -36.558 1.00 19.95 79 SER B CA 1
ATOM 1460 C C . SER B 1 67 ? 4.285 7.915 -35.449 1.00 17.40 79 SER B C 1
ATOM 1461 O O . SER B 1 67 ? 4.420 6.700 -35.446 1.00 17.01 79 SER B O 1
ATOM 1464 N N . TRP B 1 68 ? 3.643 8.575 -34.504 1.00 18.74 80 TRP B N 1
ATOM 1465 C CA . TRP B 1 68 ? 3.088 7.898 -33.357 1.00 17.83 80 TRP B CA 1
ATOM 1466 C C . TRP B 1 68 ? 1.646 8.331 -33.249 1.00 19.70 80 TRP B C 1
ATOM 1467 O O . TRP B 1 68 ? 1.297 9.461 -33.607 1.00 19.28 80 TRP B O 1
ATOM 1478 N N . ASP B 1 69 ? 0.814 7.404 -32.790 1.00 21.94 81 ASP B N 1
ATOM 1479 C CA . ASP B 1 69 ? -0.598 7.646 -32.580 1.00 20.17 81 ASP B CA 1
ATOM 1480 C C . ASP B 1 69 ? -0.996 6.945 -31.284 1.00 21.88 81 ASP B C 1
ATOM 1481 O O . ASP B 1 69 ? -1.213 5.728 -31.263 1.00 21.36 81 ASP B O 1
ATOM 1486 N N . ASN B 1 70 ? -1.036 7.719 -30.201 1.00 21.86 82 ASN B N 1
ATOM 1487 C CA . ASN B 1 70 ? -1.491 7.240 -28.898 1.00 20.34 82 ASN B CA 1
ATOM 1488 C C . ASN B 1 70 ? -0.701 6.065 -28.302 1.00 20.80 82 ASN B C 1
ATOM 1489 O O . ASN B 1 70 ? -0.194 6.162 -27.188 1.00 21.27 82 ASN B O 1
ATOM 1494 N N . ASP B 1 71 ? -0.601 4.957 -29.032 1.00 21.68 83 ASP B N 1
ATOM 1495 C CA . ASP B 1 71 ? -0.008 3.747 -28.468 1.00 20.13 83 ASP B CA 1
ATOM 1496 C C . ASP B 1 71 ? 0.861 2.936 -29.432 1.00 20.85 83 ASP B C 1
ATOM 1497 O O . ASP B 1 71 ? 1.335 1.852 -29.080 1.00 21.46 83 ASP B O 1
ATOM 1502 N N . HIS B 1 72 ? 1.077 3.447 -30.641 1.00 19.09 84 HIS B N 1
ATOM 1503 C CA . HIS B 1 72 ? 1.829 2.690 -31.643 1.00 17.79 84 HIS B CA 1
ATOM 1504 C C . HIS B 1 72 ? 2.442 3.600 -32.679 1.00 16.93 84 HIS B C 1
ATOM 1505 O O . HIS B 1 72 ? 2.092 4.773 -32.773 1.00 17.93 84 HIS B O 1
ATOM 1512 N N . TRP B 1 73 ? 3.372 3.057 -33.450 1.00 16.01 85 TRP B N 1
ATOM 1513 C CA . TRP B 1 73 ? 3.983 3.829 -34.512 1.00 15.59 85 TRP B CA 1
ATOM 1514 C C . TRP B 1 73 ? 3.279 3.530 -35.818 1.00 15.06 85 TRP B C 1
ATOM 1515 O O . TRP B 1 73 ? 2.699 2.461 -35.990 1.00 16.43 85 TRP B O 1
ATOM 1526 N N . TRP B 1 74 ? 3.311 4.486 -36.732 1.00 16.47 86 TRP B N 1
ATOM 1527 C CA . TRP B 1 74 ? 2.697 4.298 -38.034 1.00 17.15 86 TRP B CA 1
ATOM 1528 C C . TRP B 1 74 ? 3.382 5.195 -39.041 1.00 17.97 86 TRP B C 1
ATOM 1529 O O . TRP B 1 74 ? 4.074 6.144 -38.681 1.00 19.00 86 TRP B O 1
ATOM 1540 N N . ILE B 1 75 ? 3.183 4.886 -40.309 1.00 17.79 87 ILE B N 1
ATOM 1541 C CA . ILE B 1 75 ? 3.718 5.698 -41.375 1.00 17.55 87 ILE B CA 1
ATOM 1542 C C . ILE B 1 75 ? 2.885 5.410 -42.614 1.00 19.58 87 ILE B C 1
ATOM 1543 O O . ILE B 1 75 ? 2.402 4.284 -42.802 1.00 20.29 87 ILE B O 1
ATOM 1548 N N . ASP B 1 76 ? 2.663 6.436 -43.429 1.00 21.05 88 ASP B N 1
ATOM 1549 C CA . ASP B 1 76 ? 2.102 6.222 -44.754 1.00 20.64 88 ASP B CA 1
ATOM 1550 C C . ASP B 1 76 ? 3.254 6.188 -45.745 1.00 21.67 88 ASP B C 1
ATOM 1551 O O . ASP B 1 76 ? 3.759 7.234 -46.154 1.00 23.48 88 ASP B O 1
ATOM 1556 N N . ASP B 1 77 ? 3.684 4.983 -46.107 1.00 21.55 89 ASP B N 1
ATOM 1557 C CA . ASP B 1 77 ? 4.793 4.808 -47.041 1.00 21.69 89 ASP B CA 1
ATOM 1558 C C . ASP B 1 77 ? 4.468 3.638 -47.952 1.00 22.17 89 ASP B C 1
ATOM 1559 O O . ASP B 1 77 ? 4.357 2.494 -47.502 1.00 24.68 89 ASP B O 1
ATOM 1564 N N . GLY B 1 78 ? 4.308 3.927 -49.236 1.00 20.40 90 GLY B N 1
ATOM 1565 C CA . GLY B 1 78 ? 3.878 2.919 -50.182 1.00 21.88 90 GLY B CA 1
ATOM 1566 C C . GLY B 1 78 ? 5.010 2.301 -50.969 1.00 21.56 90 GLY B C 1
ATOM 1567 O O . GLY B 1 78 ? 4.774 1.425 -51.797 1.00 22.55 90 GLY B O 1
ATOM 1568 N N . SER B 1 79 ? 6.236 2.748 -50.703 1.00 22.79 91 SER B N 1
ATOM 1569 C CA . SER B 1 79 ? 7.410 2.206 -51.381 1.00 22.75 91 SER B CA 1
ATOM 1570 C C . SER B 1 79 ? 7.588 0.718 -51.084 1.00 23.84 91 SER B C 1
ATOM 1571 O O . SER B 1 79 ? 6.887 0.142 -50.250 1.00 25.46 91 SER B O 1
ATOM 1574 N N . GLU B 1 80 ? 8.514 0.089 -51.789 1.00 24.26 92 GLU B N 1
ATOM 1575 C CA . GLU B 1 80 ? 8.733 -1.336 -51.622 1.00 25.42 92 GLU B CA 1
ATOM 1576 C C . GLU B 1 80 ? 9.429 -1.679 -50.312 1.00 23.93 92 GLU B C 1
ATOM 1577 O O . GLU B 1 80 ? 9.384 -2.824 -49.872 1.00 23.87 92 GLU B O 1
ATOM 1583 N N . ARG B 1 81 ? 10.074 -0.695 -49.694 1.00 25.22 93 ARG B N 1
ATOM 1584 C CA . ARG B 1 81 ? 10.825 -0.958 -48.479 1.00 23.89 93 ARG B CA 1
ATOM 1585 C C . ARG B 1 81 ? 10.913 0.237 -47.545 1.00 26.87 93 ARG B C 1
ATOM 1586 O O . ARG B 1 81 ? 11.312 1.330 -47.953 1.00 29.81 93 ARG B O 1
ATOM 1594 N N . VAL B 1 82 ? 10.524 0.015 -46.290 1.00 24.36 94 VAL B N 1
ATOM 1595 C CA . VAL B 1 82 ? 10.706 0.992 -45.221 1.00 23.25 94 VAL B CA 1
ATOM 1596 C C . VAL B 1 82 ? 11.685 0.471 -44.171 1.00 24.00 94 VAL B C 1
ATOM 1597 O O . VAL B 1 82 ? 11.598 -0.678 -43.736 1.00 22.67 94 VAL B O 1
ATOM 1601 N N . GLU B 1 83 ? 12.608 1.329 -43.758 1.00 24.69 95 GLU B N 1
ATOM 1602 C CA . GLU B 1 83 ? 13.481 1.020 -42.641 1.00 26.35 95 GLU B CA 1
ATOM 1603 C C . GLU B 1 83 ? 13.255 1.998 -41.508 1.00 23.09 95 GLU B C 1
ATOM 1604 O O . GLU B 1 83 ? 12.913 3.163 -41.736 1.00 24.67 95 GLU B O 1
ATOM 1610 N N . ALA B 1 84 ? 13.461 1.519 -40.286 1.00 20.57 96 ALA B N 1
ATOM 1611 C CA . ALA B 1 84 ? 13.395 2.375 -39.109 1.00 19.92 96 ALA B CA 1
ATOM 1612 C C . ALA B 1 84 ? 14.399 1.899 -38.085 1.00 20.55 96 ALA B C 1
ATOM 1613 O O . ALA B 1 84 ? 14.553 0.696 -37.885 1.00 23.51 96 ALA B O 1
ATOM 1615 N N . THR B 1 85 ? 15.090 2.843 -37.451 1.00 19.88 97 THR B N 1
A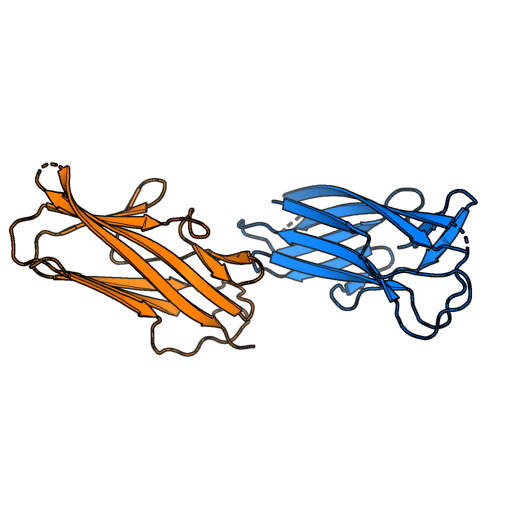TOM 1616 C CA . THR B 1 85 ? 15.925 2.526 -36.297 1.00 20.20 97 THR B CA 1
ATOM 1617 C C . THR B 1 85 ? 15.238 3.036 -35.038 1.00 19.55 97 THR B C 1
ATOM 1618 O O . THR B 1 85 ? 14.722 4.152 -35.014 1.00 19.18 97 THR B O 1
ATOM 1622 N N . PHE B 1 86 ? 15.216 2.211 -34.000 1.00 19.85 98 PHE B N 1
ATOM 1623 C CA . PHE B 1 86 ? 14.674 2.635 -32.725 1.00 21.33 98 PHE B CA 1
ATOM 1624 C C . PHE B 1 86 ? 15.827 2.904 -31.779 1.00 22.53 98 PHE B C 1
ATOM 1625 O O . PHE B 1 86 ? 16.646 2.020 -31.517 1.00 22.31 98 PHE B O 1
ATOM 1633 N N . PHE B 1 87 ? 15.897 4.133 -31.284 1.00 19.69 99 PHE B N 1
ATOM 1634 C CA . PHE B 1 87 ? 17.022 4.542 -30.468 1.00 19.74 99 PHE B CA 1
ATOM 1635 C C . PHE B 1 87 ? 16.580 4.922 -29.060 1.00 21.03 99 PHE B C 1
ATOM 1636 O O . PHE B 1 87 ? 15.399 5.169 -28.816 1.00 18.34 99 PHE B O 1
ATOM 1644 N N . LEU B 1 88 ? 17.538 4.958 -28.138 1.00 20.59 100 LEU B N 1
ATOM 1645 C CA . LEU B 1 88 ? 17.296 5.438 -26.787 1.00 19.74 100 LEU B CA 1
ATOM 1646 C C . LEU B 1 88 ? 17.666 6.915 -26.753 1.00 20.96 100 LEU B C 1
ATOM 1647 O O . LEU B 1 88 ? 18.625 7.324 -27.395 1.00 20.75 100 LEU B O 1
ATOM 1652 N N . ALA B 1 89 ? 16.906 7.724 -26.025 1.00 21.08 101 ALA B N 1
ATOM 1653 C CA . ALA B 1 89 ? 17.177 9.154 -26.009 1.00 22.71 101 ALA B CA 1
ATOM 1654 C C . ALA B 1 89 ? 18.452 9.477 -25.231 1.00 26.38 101 ALA B C 1
ATOM 1655 O O . ALA B 1 89 ? 18.812 8.793 -24.272 1.00 25.49 101 ALA B O 1
ATOM 1657 N N . ALA B 1 90 ? 19.138 10.526 -25.665 1.00 25.37 102 ALA B N 1
ATOM 1658 C CA . ALA B 1 90 ? 20.278 11.053 -24.933 1.00 25.05 102 ALA B CA 1
ATOM 1659 C C . ALA B 1 90 ? 19.830 11.522 -23.557 1.00 26.81 102 ALA B C 1
ATOM 1660 O O . ALA B 1 90 ? 18.812 12.199 -23.438 1.00 26.64 102 ALA B O 1
ATOM 1662 N N . GLY B 1 91 ? 20.597 11.182 -22.525 1.00 26.15 103 GLY B N 1
ATOM 1663 C CA . GLY B 1 91 ? 20.286 11.622 -21.176 1.00 25.99 103 GLY B CA 1
ATOM 1664 C C . GLY B 1 91 ? 19.567 10.579 -20.342 1.00 28.87 103 GLY B C 1
ATOM 1665 O O . GLY B 1 91 ? 19.418 10.742 -19.122 1.00 29.27 103 GLY B O 1
ATOM 1666 N N . ASP B 1 92 ? 19.106 9.519 -21.002 1.00 28.36 104 ASP B N 1
ATOM 1667 C CA . ASP B 1 92 ? 18.463 8.407 -20.314 1.00 27.28 104 ASP B CA 1
ATOM 1668 C C . ASP B 1 92 ? 19.461 7.619 -19.469 1.00 26.43 104 ASP B C 1
ATOM 1669 O O . ASP B 1 92 ? 20.517 7.217 -19.954 1.00 26.22 104 ASP B O 1
ATOM 1674 N N . GLU B 1 93 ? 19.117 7.415 -18.201 1.00 25.84 105 GLU B N 1
ATOM 1675 C CA . GLU B 1 93 ? 19.938 6.624 -17.305 1.00 22.79 105 GLU B CA 1
ATOM 1676 C C . GLU B 1 93 ? 19.503 5.182 -17.415 1.00 22.17 105 GLU B C 1
ATOM 1677 O O . GLU B 1 93 ? 18.423 4.821 -16.966 1.00 24.78 105 GLU B O 1
ATOM 1683 N N . VAL B 1 94 ? 20.345 4.365 -18.037 1.00 22.72 106 VAL B N 1
ATOM 1684 C CA . VAL B 1 94 ? 19.984 2.997 -18.377 1.00 20.37 106 VAL B CA 1
ATOM 1685 C C . VAL B 1 94 ? 20.792 1.993 -17.584 1.00 19.79 106 VAL B C 1
ATOM 1686 O O . VAL B 1 94 ? 22.007 2.086 -17.508 1.00 23.84 106 VAL B O 1
ATOM 1690 N N . LYS B 1 95 ? 20.105 1.024 -17.004 1.00 19.33 107 LYS B N 1
ATOM 1691 C CA . LYS B 1 95 ? 20.755 -0.005 -16.228 1.00 21.81 107 LYS B CA 1
ATOM 1692 C C . LYS B 1 95 ? 21.062 -1.198 -17.110 1.00 23.03 107 LYS B C 1
ATOM 1693 O O . LYS B 1 95 ? 20.476 -1.355 -18.173 1.00 22.59 107 LYS B O 1
ATOM 1699 N N . ALA B 1 96 ? 21.985 -2.039 -16.659 1.00 24.15 108 ALA B N 1
ATOM 1700 C CA . ALA B 1 96 ? 22.350 -3.237 -17.399 1.00 25.25 108 ALA B CA 1
ATOM 1701 C C . ALA B 1 96 ? 21.160 -4.180 -17.494 1.00 22.50 108 ALA B C 1
ATOM 1702 O O . ALA B 1 96 ? 20.300 -4.189 -16.617 1.00 21.45 108 ALA B O 1
ATOM 1704 N N . GLY B 1 97 ? 21.108 -4.966 -18.563 1.00 24.71 109 GLY B N 1
ATOM 1705 C CA . GLY B 1 97 ? 20.055 -5.951 -18.717 1.00 23.15 109 GLY B CA 1
ATOM 1706 C C . GLY B 1 97 ? 19.882 -6.446 -20.135 1.00 23.04 109 GLY B C 1
ATOM 1707 O O . GLY B 1 97 ? 20.486 -5.922 -21.068 1.00 23.99 109 GLY B O 1
ATOM 1708 N N . GLU B 1 98 ? 19.061 -7.474 -20.296 1.00 23.82 110 GLU B N 1
ATOM 1709 C CA . GLU B 1 98 ? 18.695 -7.938 -21.618 1.00 22.17 110 GLU B CA 1
ATOM 1710 C C . GLU B 1 98 ? 17.296 -7.426 -21.882 1.00 21.92 110 GLU B C 1
ATOM 1711 O O . GLU B 1 98 ? 16.326 -7.945 -21.334 1.00 22.51 110 GLU B O 1
ATOM 1717 N N . TYR B 1 99 ? 17.185 -6.393 -22.704 1.00 21.82 111 TYR B N 1
ATOM 1718 C CA . TYR B 1 99 ? 15.901 -5.738 -22.871 1.00 21.00 111 TYR B CA 1
ATOM 1719 C C . TYR B 1 99 ? 15.184 -6.180 -24.124 1.00 19.17 111 TYR B C 1
ATOM 1720 O O . TYR B 1 99 ? 15.698 -6.036 -25.229 1.00 19.31 111 TYR B O 1
ATOM 1729 N N . GLN B 1 100 ? 13.974 -6.686 -23.942 1.00 19.07 112 GLN B N 1
ATOM 1730 C CA . GLN B 1 100 ? 13.211 -7.230 -25.047 1.00 19.44 112 GLN B CA 1
ATOM 1731 C C . GLN B 1 100 ? 12.104 -6.297 -25.501 1.00 18.41 112 GLN B C 1
ATOM 1732 O O . GLN B 1 100 ? 11.382 -5.725 -24.694 1.00 19.34 112 GLN B O 1
ATOM 1738 N N . PHE B 1 101 ? 11.981 -6.140 -26.807 1.00 21.36 113 PHE B N 1
ATOM 1739 C CA . PHE B 1 101 ? 10.803 -5.515 -27.361 1.00 17.59 113 PHE B CA 1
ATOM 1740 C C . PHE B 1 101 ? 10.023 -6.558 -28.146 1.00 18.53 113 PHE B C 1
ATOM 1741 O O . PHE B 1 101 ? 10.588 -7.325 -28.926 1.00 18.37 113 PHE B O 1
ATOM 1749 N N . THR B 1 102 ? 8.719 -6.585 -27.906 1.00 18.85 114 THR B N 1
ATOM 1750 C CA . THR B 1 102 ? 7.802 -7.395 -28.673 1.00 17.75 114 THR B CA 1
ATOM 1751 C C . THR B 1 102 ? 6.789 -6.463 -29.308 1.00 16.70 114 THR B C 1
ATOM 1752 O O . THR B 1 102 ? 6.402 -5.444 -28.724 1.00 15.95 114 THR B O 1
ATOM 1756 N N . GLY B 1 103 ? 6.377 -6.801 -30.520 1.00 18.01 115 GLY B N 1
ATOM 1757 C CA . GLY B 1 103 ? 5.394 -6.002 -31.216 1.00 19.60 115 GLY B CA 1
ATOM 1758 C C . GLY B 1 103 ? 4.831 -6.712 -32.424 1.00 18.46 115 GLY B C 1
ATOM 1759 O O . GLY B 1 103 ? 5.300 -7.787 -32.796 1.00 16.82 115 GLY B O 1
ATOM 1760 N N . ARG B 1 104 ? 3.816 -6.105 -33.032 1.00 20.73 116 ARG B N 1
ATOM 1761 C CA . ARG B 1 104 ? 3.182 -6.658 -34.221 1.00 18.24 116 ARG B CA 1
ATOM 1762 C C . ARG B 1 104 ? 3.238 -5.652 -35.352 1.00 17.23 116 ARG B C 1
ATOM 1763 O O . ARG B 1 104 ? 2.826 -4.503 -35.197 1.00 18.84 116 ARG B O 1
ATOM 1771 N N . VAL B 1 105 ? 3.762 -6.086 -36.487 1.00 15.76 117 VAL B N 1
ATOM 1772 C CA . VAL B 1 105 ? 3.819 -5.239 -37.665 1.00 19.63 117 VAL B CA 1
ATOM 1773 C C . VAL B 1 105 ? 2.559 -5.440 -38.491 1.00 17.50 117 VAL B C 1
ATOM 1774 O O . VAL B 1 105 ? 2.094 -6.560 -38.636 1.00 17.95 117 VAL B O 1
ATOM 1778 N N . GLU B 1 106 ? 2.002 -4.351 -39.013 1.00 17.48 118 GLU B N 1
ATOM 1779 C CA . GLU B 1 106 ? 0.818 -4.426 -39.860 1.00 17.54 118 GLU B CA 1
ATOM 1780 C C . GLU B 1 106 ? 0.967 -3.596 -41.139 1.00 18.14 118 GLU B C 1
ATOM 1781 O O . GLU B 1 106 ? 1.316 -2.423 -41.083 1.00 18.22 118 GLU B O 1
ATOM 1787 N N . GLU B 1 107 ? 0.693 -4.211 -42.285 1.00 17.85 119 GLU B N 1
ATOM 1788 C CA . GLU B 1 107 ? 0.659 -3.502 -43.559 1.00 19.24 119 GLU B CA 1
ATOM 1789 C C . GLU B 1 107 ? -0.784 -3.171 -43.894 1.00 19.28 119 GLU B C 1
ATOM 1790 O O . GLU B 1 107 ? -1.641 -4.052 -43.845 1.00 18.39 119 GLU B O 1
ATOM 1796 N N . TYR B 1 108 ? -1.059 -1.916 -44.248 1.00 19.76 120 TYR B N 1
ATOM 1797 C CA . TYR B 1 108 ? -2.428 -1.527 -44.582 1.00 17.74 120 TYR B CA 1
ATOM 1798 C C . TYR B 1 108 ? -2.595 -0.957 -45.990 1.00 20.98 120 TYR B C 1
ATOM 1799 O O . TYR B 1 108 ? -1.624 -0.586 -46.644 1.00 18.86 120 TYR B O 1
ATOM 1808 N N . VAL B 1 109 ? -3.840 -0.921 -46.455 1.00 22.14 121 VAL B N 1
ATOM 1809 C CA . VAL B 1 109 ? -4.146 -0.369 -47.765 1.00 22.61 121 VAL B CA 1
ATOM 1810 C C . VAL B 1 109 ? -5.154 0.750 -47.651 1.00 24.93 121 VAL B C 1
ATOM 1811 O O . VAL B 1 109 ? -5.811 0.898 -46.621 1.00 24.89 121 VAL B O 1
ATOM 1815 N N . GLU B 1 110 ? -5.264 1.534 -48.721 1.00 28.95 122 GLU B N 1
ATOM 1816 C CA . GLU B 1 110 ? -6.273 2.582 -48.825 1.00 29.59 122 GLU B CA 1
ATOM 1817 C C . GLU B 1 110 ? -7.668 1.974 -48.915 1.00 30.76 122 GLU B C 1
ATOM 1818 O O . GLU B 1 110 ? -7.907 1.060 -49.707 1.00 30.56 122 GLU B O 1
ATOM 1824 N N . THR B 1 117 ? -7.287 -0.556 -43.886 1.00 22.70 129 THR B N 1
ATOM 1825 C CA . THR B 1 117 ? -7.497 -2.001 -43.896 1.00 22.57 129 THR B CA 1
ATOM 1826 C C . THR B 1 117 ? -6.175 -2.772 -43.848 1.00 22.14 129 THR B C 1
ATOM 1827 O O . THR B 1 117 ? -5.350 -2.665 -44.759 1.00 21.85 129 THR B O 1
ATOM 1831 N N . VAL B 1 118 ? -5.988 -3.570 -42.798 1.00 20.79 130 VAL B N 1
ATOM 1832 C CA . VAL B 1 118 ? -4.762 -4.355 -42.643 1.00 18.69 130 VAL B CA 1
ATOM 1833 C C . VAL B 1 118 ? -4.789 -5.575 -43.553 1.00 19.75 130 VAL B C 1
ATOM 1834 O O . VAL B 1 118 ? -5.739 -6.342 -43.520 1.00 20.71 130 VAL B O 1
ATOM 1838 N N . ILE B 1 119 ? -3.740 -5.759 -44.352 1.00 19.02 131 ILE B N 1
ATOM 1839 C CA . ILE B 1 119 ? -3.700 -6.858 -45.311 1.00 17.99 131 ILE B CA 1
ATOM 1840 C C . ILE B 1 119 ? -2.683 -7.936 -44.931 1.00 18.13 131 ILE B C 1
ATOM 1841 O O . ILE B 1 119 ? -2.781 -9.086 -45.355 1.00 18.32 131 ILE B O 1
ATOM 1846 N N . ASN B 1 120 ? -1.698 -7.552 -44.136 1.00 16.39 132 ASN B N 1
ATOM 1847 C CA . ASN B 1 120 ? -0.699 -8.490 -43.641 1.00 18.16 132 ASN B CA 1
ATOM 1848 C C . ASN B 1 120 ? -0.231 -8.079 -42.251 1.00 19.56 132 ASN B C 1
ATOM 1849 O O . ASN B 1 120 ? -0.060 -6.891 -41.971 1.00 17.54 132 ASN B O 1
ATOM 1854 N N . SER B 1 121 ? -0.040 -9.058 -41.376 1.00 18.82 133 SER B N 1
ATOM 1855 C CA . SER B 1 121 ? 0.532 -8.770 -40.070 1.00 19.70 133 SER B CA 1
ATOM 1856 C C . SER B 1 121 ? 1.436 -9.890 -39.601 1.00 19.87 133 SER B C 1
ATOM 1857 O O . SER B 1 121 ? 1.325 -11.026 -40.058 1.00 18.93 133 SER B O 1
ATOM 1860 N N . LYS B 1 122 ? 2.340 -9.546 -38.689 1.00 20.18 134 LYS B N 1
ATOM 1861 C CA . LYS B 1 122 ? 3.358 -10.472 -38.217 1.00 20.48 134 LYS B CA 1
ATOM 1862 C C . LYS B 1 122 ? 3.959 -9.954 -36.920 1.00 20.47 134 LYS B C 1
ATOM 1863 O O . LYS B 1 122 ? 4.270 -8.767 -36.817 1.00 21.42 134 LYS B O 1
ATOM 1869 N N . ASP B 1 123 ? 4.129 -10.837 -35.941 1.00 19.04 135 ASP B N 1
ATOM 1870 C CA . ASP B 1 123 ? 4.799 -10.471 -34.701 1.00 19.66 135 ASP B CA 1
ATOM 1871 C C . ASP B 1 123 ? 6.304 -10.297 -34.869 1.00 19.74 135 ASP B C 1
ATOM 1872 O O . ASP B 1 123 ? 6.962 -11.082 -35.552 1.00 20.96 135 ASP B O 1
ATOM 1877 N N . ILE B 1 124 ? 6.852 -9.296 -34.194 1.00 17.34 136 ILE B N 1
ATOM 1878 C CA . ILE B 1 124 ? 8.293 -9.135 -34.134 1.00 18.97 136 ILE B CA 1
ATOM 1879 C C . ILE B 1 124 ? 8.757 -9.257 -32.688 1.00 19.32 136 ILE B C 1
ATOM 1880 O O . ILE B 1 124 ? 7.974 -9.052 -31.760 1.00 21.28 136 ILE B O 1
ATOM 1885 N N . SER B 1 125 ? 10.028 -9.601 -32.506 1.00 18.13 137 SER B N 1
ATOM 1886 C CA . SER B 1 125 ? 10.604 -9.774 -31.176 1.00 20.25 137 SER B CA 1
ATOM 1887 C C . SER B 1 125 ? 12.131 -9.712 -31.286 1.00 20.67 137 SER B C 1
ATOM 1888 O O . SER B 1 125 ? 12.731 -10.351 -32.160 1.00 20.49 137 SER B O 1
ATOM 1891 N N . ALA B 1 126 ? 12.753 -8.909 -30.429 1.00 19.68 138 ALA B N 1
ATOM 1892 C CA . ALA B 1 126 ? 14.212 -8.825 -30.379 1.00 21.22 138 ALA B CA 1
ATOM 1893 C C . ALA B 1 126 ? 14.679 -8.375 -28.996 1.00 21.08 138 ALA B C 1
ATOM 1894 O O . ALA B 1 126 ? 13.933 -7.734 -28.256 1.00 20.19 138 ALA B O 1
ATOM 1896 N N . THR B 1 127 ? 15.914 -8.716 -28.644 1.00 20.95 139 THR B N 1
ATOM 1897 C CA . THR B 1 127 ? 16.465 -8.299 -27.362 1.00 21.58 139 THR B CA 1
ATOM 1898 C C . THR B 1 127 ? 17.786 -7.582 -27.573 1.00 20.01 139 THR B C 1
ATOM 1899 O O . THR B 1 127 ? 18.586 -7.992 -28.402 1.00 21.36 139 THR B O 1
ATOM 1903 N N . LYS B 1 128 ? 17.991 -6.494 -26.840 1.00 20.21 140 LYS B N 1
ATOM 1904 C CA . LYS B 1 128 ? 19.226 -5.730 -26.925 1.00 21.81 140 LYS B CA 1
ATOM 1905 C C . LYS B 1 128 ? 19.905 -5.772 -25.561 1.00 23.03 140 LYS B C 1
ATOM 1906 O O . LYS B 1 128 ? 19.248 -5.680 -24.523 1.00 24.77 140 LYS B O 1
ATOM 1912 N N . THR B 1 129 ? 21.218 -5.942 -25.559 1.00 22.97 141 THR B N 1
ATOM 1913 C CA . THR B 1 129 ? 21.951 -6.055 -24.308 1.00 25.59 141 THR B CA 1
ATOM 1914 C C . THR B 1 129 ? 22.399 -4.682 -23.849 1.00 23.76 141 THR B C 1
ATOM 1915 O O . THR B 1 129 ? 22.867 -3.882 -24.650 1.00 24.81 141 THR B O 1
ATOM 1919 N N . VAL B 1 130 ? 22.229 -4.400 -22.565 1.00 24.18 142 VAL B N 1
ATOM 1920 C CA . VAL B 1 130 ? 22.899 -3.261 -21.959 1.00 23.46 142 VAL B CA 1
ATOM 1921 C C . VAL B 1 130 ? 23.921 -3.823 -20.984 1.00 24.19 142 VAL B C 1
ATOM 1922 O O . VAL B 1 130 ? 23.569 -4.527 -20.040 1.00 25.27 142 VAL B O 1
ATOM 1926 N N . LYS B 1 131 ? 25.191 -3.533 -21.234 1.00 27.25 143 LYS B N 1
ATOM 1927 C CA . LYS B 1 131 ? 26.268 -4.060 -20.409 1.00 28.81 143 LYS B CA 1
ATOM 1928 C C . LYS B 1 131 ? 26.443 -3.262 -19.127 1.00 27.74 143 LYS B C 1
ATOM 1929 O O . LYS B 1 131 ? 26.148 -2.069 -19.081 1.00 28.42 143 LYS B O 1
ATOM 1935 N N . GLU B 1 132 ? 26.907 -3.930 -18.078 1.00 28.00 144 GLU B N 1
ATOM 1936 C CA . GLU B 1 132 ? 27.263 -3.224 -16.859 1.00 29.43 144 GLU B CA 1
ATOM 1937 C C . GLU B 1 132 ? 28.615 -2.546 -17.042 1.00 33.69 144 GLU B C 1
ATOM 1938 O O . GLU B 1 132 ? 29.481 -3.024 -17.781 1.00 33.77 144 GLU B O 1
#

B-factor: mean 23.09, std 6.54, range [12.94, 67.08]